Protein AF-Q5WF69-F1 (afdb_monomer_lite)

Sequence (218 aa):
MPFSLGAFILFSYAALCSQLAGSVAFFSYLPLAYATLVWAIGFYYDWRKSTDITRNVFVWNDPLILLGILAAMLFAWQMTSMASFWHWLIAIALLVMLPYTGQKMNKHPLFLWKASFCFLVVVFFVIETPQFADVLYVVTVFYIAFVMEGEREACFGTSGALLLGSMAAIWAISTHSLTLQFACLAVSIFLAYIPLTQLPSRIGVFRWMGELGINKHE

Foldseek 3Di:
DAEALVVLVLVLLLVQLVVCDPVFQLSHVLLSVLLVLLLVLQVVLQVVCVVPVPDPSDDCPDVSVVVNLVSQLVSLCVLAVVHDPLLSVLLSLQLNLLLLLLQVQLPDQCRSLLVLVVLVVVVCVQDDDDDPVVVVSVVVSSVVVQVCRQVPVYGHGSSNSSSSSNSSSSCCSRRDDPVVSVVSSVVSVVSNPPPVVDQLVPDPVSVVSNPPGDPPPD

Organism: Shouchella clausii (strain KSM-K16) (NCBI:txid66692)

Radius of gyration: 16.99 Å; chains: 1; bounding box: 52×41×42 Å

Structure (mmCIF, N/CA/C/O backbone):
data_AF-Q5WF69-F1
#
_entry.id   AF-Q5WF69-F1
#
loop_
_atom_site.group_PDB
_atom_site.id
_atom_site.type_symbol
_atom_site.label_atom_id
_atom_site.label_alt_id
_atom_site.label_comp_id
_atom_site.label_asym_id
_atom_site.label_entity_id
_atom_site.label_seq_id
_atom_site.pdbx_PDB_ins_code
_atom_site.Cartn_x
_atom_site.Cartn_y
_atom_site.Cartn_z
_atom_site.occupancy
_atom_site.B_iso_or_equiv
_atom_site.auth_seq_id
_atom_site.auth_comp_id
_atom_site.auth_asym_id
_atom_site.auth_atom_id
_atom_site.pdbx_PDB_model_num
ATOM 1 N N . MET A 1 1 ? -13.462 0.303 18.638 1.00 66.94 1 MET A N 1
ATOM 2 C CA . MET A 1 1 ? -13.116 -0.830 17.756 1.00 66.94 1 MET A CA 1
ATOM 3 C C . MET A 1 1 ? -11.609 -0.988 17.775 1.00 66.94 1 MET A C 1
ATOM 5 O O . MET A 1 1 ? -10.937 0.041 17.698 1.00 66.94 1 MET A O 1
ATOM 9 N N . PRO A 1 2 ? -11.082 -2.209 17.945 1.00 76.31 2 PRO A N 1
ATOM 10 C CA . PRO A 1 2 ? -9.652 -2.459 17.818 1.00 76.31 2 PRO A CA 1
ATOM 11 C C . PRO A 1 2 ? -9.178 -2.071 16.409 1.00 76.31 2 PRO A C 1
ATOM 13 O O . PRO A 1 2 ? -9.872 -2.284 15.412 1.00 76.31 2 PRO A O 1
ATOM 16 N N . PHE A 1 3 ? -8.012 -1.435 16.349 1.00 76.94 3 PHE A N 1
ATOM 17 C CA . PHE A 1 3 ? -7.398 -0.923 15.124 1.00 76.94 3 PHE A CA 1
ATOM 18 C C . PHE A 1 3 ? -6.180 -1.769 14.737 1.00 76.94 3 PHE A C 1
ATOM 20 O O . PHE A 1 3 ? -5.666 -2.528 15.555 1.00 76.94 3 PHE A O 1
ATOM 27 N N . SER A 1 4 ? -5.690 -1.592 13.506 1.00 82.31 4 SER A N 1
ATOM 28 C CA . SER A 1 4 ? -4.545 -2.313 12.926 1.00 82.31 4 SER A CA 1
ATOM 29 C C . SER A 1 4 ? -4.863 -3.699 12.362 1.00 82.31 4 SER A C 1
ATOM 31 O O . SER A 1 4 ? -4.095 -4.648 12.509 1.00 82.31 4 SER A O 1
ATOM 33 N N . LEU A 1 5 ? -5.935 -3.803 11.571 1.00 86.44 5 LEU A N 1
ATOM 34 C CA . LEU A 1 5 ? -6.093 -4.926 10.630 1.00 86.44 5 LEU A CA 1
ATOM 35 C C . LEU A 1 5 ? -4.874 -5.034 9.678 1.00 86.44 5 LEU A C 1
ATOM 37 O O . LEU A 1 5 ? -4.511 -6.114 9.218 1.00 86.44 5 LEU A O 1
ATOM 41 N N . GLY A 1 6 ? -4.148 -3.927 9.482 1.00 87.38 6 GLY A N 1
ATOM 42 C CA . GLY A 1 6 ? -2.842 -3.920 8.824 1.00 87.38 6 GLY A CA 1
ATOM 43 C C . GLY A 1 6 ? -1.814 -4.884 9.430 1.00 87.38 6 GLY A C 1
ATOM 44 O O . GLY A 1 6 ? -1.018 -5.430 8.679 1.00 87.38 6 GLY A O 1
ATOM 45 N N . ALA A 1 7 ? -1.840 -5.161 10.738 1.00 91.81 7 ALA A N 1
ATOM 46 C CA . ALA A 1 7 ? -0.920 -6.128 11.347 1.00 91.81 7 ALA A CA 1
ATOM 47 C C . ALA A 1 7 ? -1.143 -7.551 10.809 1.00 91.81 7 ALA A C 1
ATOM 49 O O . ALA A 1 7 ? -0.182 -8.260 10.516 1.00 91.81 7 ALA A O 1
ATOM 50 N N . PHE A 1 8 ? -2.409 -7.942 10.628 1.00 92.62 8 PHE A N 1
ATOM 51 C CA . PHE A 1 8 ? -2.770 -9.225 10.029 1.00 92.62 8 PHE A CA 1
ATOM 52 C C . PHE A 1 8 ? -2.289 -9.306 8.576 1.00 92.62 8 PHE A C 1
ATOM 54 O O . PHE A 1 8 ? -1.619 -10.268 8.214 1.00 92.62 8 PHE A O 1
ATOM 61 N N . ILE A 1 9 ? -2.525 -8.261 7.772 1.00 92.50 9 ILE A N 1
ATOM 62 C CA . ILE A 1 9 ? -2.027 -8.203 6.385 1.00 92.50 9 ILE A CA 1
ATOM 63 C C . ILE A 1 9 ? -0.500 -8.278 6.341 1.00 92.50 9 ILE A C 1
ATOM 65 O O . ILE A 1 9 ? 0.056 -9.009 5.525 1.00 92.50 9 ILE A O 1
ATOM 69 N N . LEU A 1 10 ? 0.185 -7.535 7.210 1.00 93.38 10 LEU A N 1
ATOM 70 C CA . LEU A 1 10 ? 1.642 -7.499 7.266 1.00 93.38 10 LEU A CA 1
ATOM 71 C C . LEU A 1 10 ? 2.219 -8.870 7.621 1.00 93.38 10 LEU A C 1
ATOM 73 O O . LEU A 1 10 ? 3.184 -9.306 6.999 1.00 93.38 10 LEU A O 1
ATOM 77 N N . PHE A 1 11 ? 1.606 -9.564 8.581 1.00 93.62 11 PHE A N 1
ATOM 78 C CA . PHE A 1 11 ? 1.969 -10.934 8.926 1.00 93.62 11 PHE A CA 1
ATOM 79 C C . PHE A 1 11 ? 1.749 -11.881 7.743 1.00 93.62 11 PHE A C 1
ATOM 81 O O . PHE A 1 11 ? 2.640 -12.653 7.390 1.00 93.62 11 PHE A O 1
ATOM 88 N N . SER A 1 12 ? 0.598 -11.778 7.077 1.00 91.69 12 SER A N 1
ATOM 89 C CA . SER A 1 12 ? 0.305 -12.592 5.902 1.00 91.69 12 SER A CA 1
ATOM 90 C C . SER A 1 12 ? 1.287 -12.347 4.759 1.00 91.69 12 SER A C 1
ATOM 92 O O . SER A 1 12 ? 1.691 -13.296 4.090 1.00 91.69 12 SER A O 1
ATOM 94 N N . TYR A 1 13 ? 1.700 -11.096 4.561 1.00 90.94 13 TYR A N 1
ATOM 95 C CA . TYR A 1 13 ? 2.711 -10.711 3.585 1.00 90.94 13 TYR A CA 1
ATOM 96 C C . TYR A 1 13 ? 4.103 -11.225 3.965 1.00 90.94 13 TYR A C 1
ATOM 98 O O . TYR A 1 13 ? 4.804 -11.747 3.105 1.00 90.94 13 TYR A O 1
ATOM 106 N N . ALA A 1 14 ? 4.483 -11.175 5.245 1.00 92.44 14 ALA A N 1
ATOM 107 C CA . ALA A 1 14 ? 5.738 -11.753 5.725 1.00 92.44 14 ALA A CA 1
ATOM 108 C C . ALA A 1 14 ? 5.820 -13.266 5.452 1.00 92.44 14 ALA A C 1
ATOM 110 O O . ALA A 1 14 ? 6.876 -13.759 5.054 1.00 92.44 14 ALA A O 1
ATOM 111 N N . ALA A 1 15 ? 4.707 -13.990 5.614 1.00 90.19 15 ALA A N 1
ATOM 112 C CA . ALA A 1 15 ? 4.623 -15.411 5.283 1.00 90.19 15 ALA A CA 1
ATOM 113 C C . ALA A 1 15 ? 4.774 -15.677 3.773 1.00 90.19 15 ALA A C 1
ATOM 115 O O . ALA A 1 15 ? 5.444 -16.629 3.387 1.00 90.19 15 ALA A O 1
ATOM 116 N N . LEU A 1 16 ? 4.221 -14.818 2.909 1.00 86.31 16 LEU A N 1
ATOM 117 C CA . LEU A 1 16 ? 4.451 -14.920 1.462 1.00 86.31 16 LEU A CA 1
ATOM 118 C C . LEU A 1 16 ? 5.901 -14.598 1.095 1.00 86.31 16 LEU A C 1
ATOM 120 O O . LEU A 1 16 ? 6.496 -15.296 0.278 1.00 86.31 16 LEU A O 1
ATOM 124 N N . CYS A 1 17 ? 6.504 -13.591 1.731 1.00 86.88 17 CYS A N 1
ATOM 125 C CA . CYS A 1 17 ? 7.912 -13.271 1.522 1.00 86.88 17 CYS A CA 1
ATOM 126 C C . CYS A 1 17 ? 8.830 -14.427 1.928 1.00 86.88 17 CYS A C 1
ATOM 128 O O . CYS A 1 17 ? 9.825 -14.646 1.254 1.00 86.88 17 CYS A O 1
ATOM 130 N N . SER A 1 18 ? 8.525 -15.193 2.982 1.00 85.06 18 SER A N 1
ATOM 131 C CA . SER A 1 18 ? 9.366 -16.338 3.363 1.00 85.06 18 SER A CA 1
ATOM 132 C C . 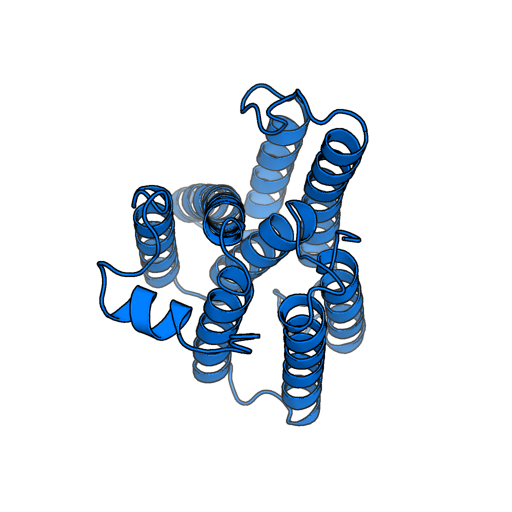SER A 1 18 ? 9.284 -17.501 2.369 1.00 85.06 18 SER A C 1
ATOM 134 O O . SER A 1 18 ? 10.276 -18.203 2.181 1.00 85.06 18 SER A O 1
ATOM 136 N N . GLN A 1 19 ? 8.140 -17.684 1.704 1.00 79.88 19 GLN A N 1
ATOM 137 C CA . GLN A 1 19 ? 7.932 -18.736 0.704 1.00 79.88 19 GLN A CA 1
ATOM 138 C C . GLN A 1 19 ? 8.468 -18.355 -0.682 1.00 79.88 19 GLN A C 1
ATOM 140 O O . GLN A 1 19 ? 9.039 -19.194 -1.375 1.00 79.88 19 GLN A O 1
ATOM 145 N N . LEU A 1 20 ? 8.307 -17.090 -1.081 1.00 74.56 20 LEU A N 1
ATOM 146 C CA . LEU A 1 20 ? 8.623 -16.588 -2.424 1.00 74.56 20 LEU A CA 1
ATOM 147 C C . LEU A 1 20 ? 9.919 -15.761 -2.475 1.00 74.56 20 LEU A C 1
ATOM 149 O O . LEU A 1 20 ? 10.235 -15.190 -3.528 1.00 74.56 20 LEU A O 1
ATOM 153 N N . ALA A 1 21 ? 10.678 -15.699 -1.372 1.00 68.31 21 ALA A N 1
ATOM 154 C CA . ALA A 1 21 ? 11.922 -14.938 -1.256 1.00 68.31 21 ALA A CA 1
ATOM 155 C C . ALA A 1 21 ? 12.866 -15.219 -2.436 1.00 68.31 21 ALA A C 1
ATOM 157 O O . ALA A 1 21 ? 13.409 -16.311 -2.577 1.00 68.31 21 ALA A O 1
ATOM 158 N N . GLY A 1 22 ? 13.091 -14.199 -3.268 1.00 63.59 22 GLY A N 1
ATOM 159 C CA . GLY A 1 22 ? 14.062 -14.238 -4.366 1.00 63.59 22 GLY A CA 1
ATOM 160 C C . GLY A 1 22 ? 13.491 -14.569 -5.747 1.00 63.59 22 GLY A C 1
ATOM 161 O O . GLY A 1 22 ? 14.209 -14.402 -6.727 1.00 63.59 22 GLY A O 1
ATOM 162 N N . SER A 1 23 ? 12.219 -14.966 -5.852 1.00 69.06 23 SER A N 1
ATOM 163 C CA . SER A 1 23 ? 11.562 -15.202 -7.152 1.00 69.06 23 SER A CA 1
ATOM 164 C C . SER A 1 23 ? 10.991 -13.920 -7.763 1.00 69.06 23 SER A C 1
ATOM 166 O O . SER A 1 23 ? 11.129 -13.672 -8.958 1.00 69.06 23 SER A O 1
ATOM 168 N N . VAL A 1 24 ? 10.394 -13.068 -6.927 1.00 75.56 24 VAL A N 1
ATOM 169 C CA . VAL A 1 24 ? 9.763 -11.810 -7.334 1.00 75.56 24 VAL A CA 1
ATOM 170 C C . VAL A 1 24 ? 10.298 -10.688 -6.454 1.00 75.56 24 VAL A C 1
ATOM 172 O O . VAL A 1 24 ? 10.297 -10.802 -5.227 1.00 75.56 24 VAL A O 1
ATOM 175 N N . ALA A 1 25 ? 10.712 -9.574 -7.064 1.00 80.88 25 ALA A N 1
ATOM 176 C CA . ALA A 1 25 ? 11.243 -8.416 -6.339 1.00 80.88 25 ALA A CA 1
ATOM 177 C C . ALA A 1 25 ? 10.266 -7.895 -5.265 1.00 80.88 25 ALA A C 1
ATOM 179 O O . ALA A 1 25 ? 10.705 -7.486 -4.190 1.00 80.88 25 ALA A O 1
ATOM 180 N N . PHE A 1 26 ? 8.955 -7.989 -5.522 1.00 84.06 26 PHE A N 1
ATOM 181 C CA . PHE A 1 26 ? 7.885 -7.652 -4.581 1.00 84.06 26 PHE A CA 1
ATOM 182 C C . PHE A 1 26 ? 7.892 -8.496 -3.297 1.00 84.06 26 PHE A C 1
ATOM 184 O O . PHE A 1 26 ? 7.592 -7.960 -2.239 1.00 84.06 26 PHE A O 1
ATOM 191 N N . PHE A 1 27 ? 8.256 -9.781 -3.344 1.00 83.50 27 PHE A N 1
ATOM 192 C CA . PHE A 1 27 ? 8.243 -10.687 -2.180 1.00 83.50 27 PHE A CA 1
ATOM 193 C C . PHE A 1 27 ? 9.613 -10.808 -1.495 1.00 83.50 27 PHE A C 1
ATOM 195 O O . PHE A 1 27 ? 9.929 -11.815 -0.866 1.00 83.50 27 PHE A O 1
ATOM 202 N N . SER A 1 28 ? 10.460 -9.786 -1.621 1.00 87.00 28 SER A N 1
ATOM 203 C CA . SER A 1 28 ? 11.772 -9.768 -0.973 1.00 87.00 28 SER A CA 1
ATOM 204 C C . SER A 1 28 ? 11.733 -9.128 0.423 1.00 87.00 28 SER A C 1
ATOM 206 O O . SER A 1 28 ? 10.786 -8.437 0.808 1.00 87.00 28 SER A O 1
ATOM 208 N N . TYR A 1 29 ? 12.793 -9.345 1.208 1.00 89.94 29 TYR A N 1
ATOM 209 C CA . TYR A 1 29 ? 12.898 -8.809 2.571 1.00 89.94 29 TYR A CA 1
ATOM 210 C C . TYR A 1 29 ? 12.990 -7.278 2.626 1.00 89.94 29 TYR A C 1
ATOM 212 O O . TYR A 1 29 ? 12.634 -6.681 3.639 1.00 89.94 29 TYR A O 1
ATOM 220 N N . LEU A 1 30 ? 13.442 -6.631 1.548 1.00 90.69 30 LEU A N 1
ATOM 221 C CA . LEU A 1 30 ? 13.571 -5.175 1.488 1.00 90.69 30 LEU A CA 1
ATOM 222 C C . LEU A 1 30 ? 12.191 -4.470 1.444 1.00 90.69 30 LEU A C 1
ATOM 224 O O . LEU A 1 30 ? 11.939 -3.638 2.316 1.00 90.69 30 LEU A O 1
ATOM 228 N N . PRO A 1 31 ? 11.266 -4.809 0.519 1.00 91.81 31 PRO A N 1
ATOM 229 C CA . PRO A 1 31 ? 9.859 -4.418 0.586 1.00 91.81 31 PRO A CA 1
ATOM 230 C C . PRO A 1 31 ? 9.194 -4.716 1.921 1.00 91.81 31 PRO A C 1
ATOM 232 O O . PRO A 1 31 ? 8.476 -3.863 2.436 1.00 91.81 31 PRO A O 1
ATOM 235 N N . LEU A 1 32 ? 9.461 -5.888 2.508 1.00 93.44 32 LEU A N 1
ATOM 236 C CA . LEU A 1 32 ? 8.920 -6.246 3.815 1.00 93.44 32 LEU A CA 1
ATOM 237 C C . LEU A 1 32 ? 9.395 -5.271 4.897 1.00 93.44 32 LEU A C 1
ATOM 239 O O . LEU A 1 32 ? 8.569 -4.755 5.641 1.00 93.44 32 LEU A O 1
ATOM 243 N N . ALA A 1 33 ? 10.692 -4.965 4.954 1.00 93.38 33 ALA A N 1
ATOM 244 C CA . ALA A 1 33 ? 11.251 -4.011 5.912 1.00 93.38 33 ALA A CA 1
ATOM 245 C C . ALA A 1 33 ? 10.705 -2.584 5.723 1.00 93.38 33 ALA A C 1
ATOM 247 O O . ALA A 1 33 ? 10.466 -1.866 6.693 1.00 93.38 33 ALA A O 1
ATOM 248 N N . TYR A 1 34 ? 10.477 -2.160 4.480 1.00 94.31 34 TYR A N 1
ATOM 249 C CA . TYR A 1 34 ? 9.847 -0.869 4.209 1.00 94.31 34 TYR A CA 1
ATOM 250 C C . TYR A 1 34 ? 8.363 -0.863 4.620 1.00 94.31 34 TYR A C 1
ATOM 252 O O . TYR A 1 34 ? 7.907 0.061 5.297 1.00 94.31 34 TYR A O 1
ATOM 260 N N . ALA A 1 35 ? 7.614 -1.913 4.280 1.00 94.56 35 ALA A N 1
ATOM 261 C CA . ALA A 1 35 ? 6.205 -2.059 4.632 1.00 94.56 35 ALA A CA 1
ATOM 262 C C . ALA A 1 35 ? 5.989 -2.116 6.154 1.00 94.56 35 ALA A C 1
ATOM 264 O O . ALA A 1 35 ? 5.069 -1.471 6.661 1.00 94.56 35 ALA A O 1
ATOM 265 N N . THR A 1 36 ? 6.854 -2.818 6.897 1.00 95.06 36 THR A N 1
ATOM 266 C CA . THR A 1 36 ? 6.809 -2.863 8.368 1.00 95.06 36 THR A CA 1
ATOM 267 C C . THR A 1 36 ? 7.070 -1.487 8.980 1.00 95.06 36 THR A C 1
ATOM 269 O O . THR A 1 36 ? 6.363 -1.098 9.908 1.00 95.06 36 THR A O 1
ATOM 272 N N . LEU A 1 37 ? 8.023 -0.715 8.445 1.00 94.62 37 LEU A N 1
ATOM 273 C CA . LEU A 1 37 ? 8.314 0.647 8.901 1.00 94.62 37 LEU A CA 1
ATOM 274 C C . LEU A 1 37 ? 7.117 1.579 8.675 1.00 94.62 37 LEU A C 1
ATOM 276 O O . LEU A 1 37 ? 6.703 2.287 9.594 1.00 94.62 37 LEU A O 1
ATOM 280 N N . VAL A 1 38 ? 6.523 1.556 7.480 1.00 93.56 38 VAL A N 1
ATOM 281 C CA . VAL A 1 38 ? 5.338 2.370 7.155 1.00 93.56 38 VAL A CA 1
ATOM 282 C C . VAL A 1 38 ? 4.143 1.979 8.028 1.00 93.56 38 VAL A C 1
ATOM 284 O O . VAL A 1 38 ? 3.448 2.854 8.553 1.00 93.56 38 VAL A O 1
ATOM 287 N N . TRP A 1 39 ? 3.929 0.679 8.242 1.00 94.88 39 TRP A N 1
ATOM 288 C CA . TRP A 1 39 ? 2.913 0.187 9.169 1.00 94.88 39 TRP A CA 1
ATOM 289 C C . TRP A 1 39 ? 3.165 0.680 10.598 1.00 94.88 39 TRP A C 1
ATOM 291 O O . TRP A 1 39 ? 2.230 1.162 11.233 1.00 94.88 39 TRP A O 1
ATOM 301 N N . ALA A 1 40 ? 4.408 0.637 11.088 1.00 93.12 40 ALA A N 1
ATOM 302 C CA . ALA A 1 40 ? 4.763 1.089 12.433 1.00 93.12 40 ALA A CA 1
ATOM 303 C C . ALA A 1 40 ? 4.496 2.591 12.629 1.00 93.12 40 ALA A C 1
ATOM 305 O O . ALA A 1 40 ? 3.959 2.989 13.664 1.00 93.12 40 ALA A O 1
ATOM 306 N N . ILE A 1 41 ? 4.789 3.421 11.618 1.00 91.44 41 ILE A N 1
ATOM 307 C CA . ILE A 1 41 ? 4.430 4.849 11.617 1.00 91.44 41 ILE A CA 1
ATOM 308 C C . ILE A 1 41 ? 2.909 5.014 11.737 1.00 91.44 41 ILE A C 1
ATOM 310 O O . ILE A 1 41 ? 2.427 5.768 12.584 1.00 91.44 41 ILE A O 1
ATOM 314 N N . GLY A 1 42 ? 2.136 4.296 10.919 1.00 89.75 42 GLY A N 1
ATOM 315 C CA . GLY A 1 42 ? 0.676 4.358 10.975 1.00 89.75 42 GLY A CA 1
ATOM 316 C C . GLY A 1 42 ? 0.099 3.836 12.293 1.00 89.75 42 GLY A C 1
ATOM 317 O O . GLY A 1 42 ? -0.851 4.416 12.815 1.00 89.75 42 GLY A O 1
ATOM 318 N N . PHE A 1 43 ? 0.699 2.793 12.867 1.00 91.00 43 PHE A N 1
ATOM 319 C CA . PHE A 1 43 ? 0.296 2.221 14.150 1.00 91.00 43 PHE A CA 1
ATOM 320 C C . PHE A 1 43 ? 0.545 3.197 15.295 1.00 91.00 43 PHE A C 1
ATOM 322 O O . PHE A 1 43 ? -0.327 3.382 16.139 1.00 91.00 43 PHE A O 1
ATOM 329 N N . TYR A 1 44 ? 1.690 3.883 15.293 1.00 89.38 44 TYR A N 1
ATOM 330 C CA . TYR A 1 44 ? 1.975 4.940 16.259 1.00 89.38 44 TYR A CA 1
ATOM 331 C C . TYR A 1 44 ? 0.919 6.052 16.209 1.00 89.38 44 TYR A C 1
ATOM 333 O O . TYR A 1 44 ? 0.457 6.524 17.249 1.00 89.38 44 TYR A O 1
ATOM 341 N N . TYR A 1 45 ? 0.494 6.450 15.008 1.00 86.44 45 TYR A N 1
ATOM 342 C CA . TYR A 1 45 ? -0.558 7.448 14.851 1.00 86.44 45 TYR A CA 1
ATOM 343 C C . TYR A 1 45 ? -1.924 6.959 15.340 1.00 86.44 45 TYR A C 1
ATOM 345 O O . TYR A 1 45 ? -2.617 7.702 16.038 1.00 86.44 45 TYR A O 1
ATOM 353 N N . ASP A 1 46 ? -2.298 5.715 15.045 1.00 86.94 46 ASP A N 1
ATOM 354 C CA . ASP A 1 46 ? -3.538 5.132 15.563 1.00 86.94 46 ASP A CA 1
ATOM 355 C C . ASP A 1 46 ? -3.514 5.007 17.096 1.00 86.94 46 ASP A C 1
ATOM 357 O O . ASP A 1 46 ? -4.481 5.383 17.760 1.00 86.94 46 ASP A O 1
ATOM 361 N N . TRP A 1 47 ? -2.386 4.578 17.668 1.00 86.44 47 TRP A N 1
ATOM 362 C CA . TRP A 1 47 ? -2.172 4.506 19.113 1.00 86.44 47 TRP A CA 1
ATOM 363 C C . TRP A 1 47 ? -2.318 5.879 19.772 1.00 86.44 47 TRP A C 1
ATOM 365 O O . TRP A 1 47 ? -3.095 6.047 20.712 1.00 86.44 47 TRP A O 1
ATOM 375 N N . ARG A 1 48 ? -1.635 6.895 19.232 1.00 82.50 48 ARG A N 1
ATOM 376 C CA . ARG A 1 48 ? -1.687 8.268 19.746 1.00 82.50 48 ARG A CA 1
ATOM 377 C C . ARG A 1 48 ? -3.099 8.849 19.679 1.00 82.50 48 ARG A C 1
ATOM 379 O O . ARG A 1 48 ? -3.536 9.502 20.625 1.00 82.50 48 ARG A O 1
ATOM 386 N N . LYS A 1 49 ? -3.826 8.585 18.591 1.00 79.88 49 LYS A N 1
ATOM 387 C CA . LYS A 1 49 ? -5.232 8.983 18.434 1.00 79.88 49 LYS A CA 1
ATOM 388 C C . LYS A 1 49 ? -6.140 8.289 19.450 1.00 79.88 49 LYS A C 1
ATOM 390 O O . LYS A 1 49 ? -7.070 8.910 19.951 1.00 79.88 49 LYS A O 1
ATOM 395 N N . SER A 1 50 ? -5.871 7.023 19.767 1.00 77.44 50 SER A N 1
ATOM 396 C CA . SER A 1 50 ? -6.614 6.288 20.795 1.00 77.44 50 SER A CA 1
ATOM 397 C C . SER A 1 50 ? -6.404 6.865 22.196 1.00 77.44 50 SER A C 1
ATOM 399 O O . SER A 1 50 ? -7.296 6.747 23.031 1.00 77.44 50 SER A O 1
ATOM 401 N N . THR A 1 51 ? -5.244 7.473 22.463 1.00 74.06 51 THR A N 1
ATOM 402 C CA . THR A 1 51 ? -4.933 8.088 23.763 1.00 74.06 51 THR A CA 1
ATOM 403 C C . THR A 1 51 ? -5.380 9.548 23.886 1.00 74.06 51 THR A C 1
ATOM 405 O O . THR A 1 51 ? -5.624 10.001 24.999 1.00 74.06 51 THR A O 1
ATOM 408 N N . ASP A 1 52 ? -5.500 10.287 22.777 1.00 64.94 52 ASP A N 1
ATOM 409 C CA . ASP A 1 52 ? -5.847 11.715 22.780 1.00 64.94 52 ASP A CA 1
ATOM 410 C C . ASP A 1 52 ? -6.765 12.071 21.592 1.00 64.94 52 ASP A C 1
ATOM 412 O O . ASP A 1 52 ? -6.321 12.291 20.462 1.00 64.94 52 ASP A O 1
ATOM 416 N N . ILE A 1 53 ? -8.075 12.109 21.862 1.00 59.09 53 ILE A N 1
ATOM 417 C CA . ILE A 1 53 ? -9.153 12.260 20.865 1.00 59.09 53 ILE A CA 1
ATOM 418 C C . ILE A 1 53 ? -9.182 13.671 20.245 1.00 59.09 53 ILE A C 1
ATOM 420 O O . ILE A 1 53 ? -9.708 13.860 19.148 1.00 59.09 53 ILE A O 1
ATOM 424 N N . THR A 1 54 ? -8.606 14.671 20.919 1.00 50.91 54 THR A N 1
ATOM 425 C CA . THR A 1 54 ? -8.706 16.087 20.519 1.00 50.91 54 THR A CA 1
ATOM 426 C C . THR A 1 54 ? -7.686 16.512 19.465 1.00 50.91 54 THR A C 1
ATOM 428 O O . THR A 1 54 ? -7.834 17.558 18.829 1.00 50.91 54 THR A O 1
ATOM 431 N N . ARG A 1 55 ? -6.646 15.706 19.245 1.00 50.03 55 ARG A N 1
ATOM 432 C CA . ARG A 1 55 ? -5.529 16.067 18.377 1.00 50.03 55 ARG A CA 1
ATOM 433 C C . ARG A 1 55 ? -5.772 15.520 16.972 1.00 50.03 55 ARG A C 1
ATOM 435 O O . ARG A 1 55 ? -5.874 14.316 16.777 1.00 50.03 55 ARG A O 1
ATOM 442 N N . ASN A 1 56 ? -5.833 16.386 15.960 1.00 52.75 56 ASN A N 1
ATOM 443 C CA . ASN A 1 56 ? -5.763 15.944 14.563 1.00 52.75 56 ASN A CA 1
ATOM 444 C C . ASN A 1 56 ? -4.352 15.395 14.305 1.00 52.75 56 ASN A C 1
ATOM 446 O O . ASN A 1 56 ? -3.393 16.148 14.170 1.00 52.75 56 ASN A O 1
ATOM 450 N N . VAL A 1 57 ? -4.230 14.068 14.318 1.00 55.00 57 VAL A N 1
ATOM 451 C CA . VAL A 1 57 ? -2.961 13.350 14.509 1.00 55.00 57 VAL A CA 1
ATOM 452 C C . VAL A 1 57 ? -2.048 13.321 13.269 1.00 55.00 57 VAL A C 1
ATOM 454 O O . VAL A 1 57 ? -0.881 12.979 13.395 1.00 55.00 57 VAL A O 1
ATOM 457 N N . PHE A 1 58 ? -2.523 13.718 12.086 1.00 58.09 58 PHE A N 1
ATOM 458 C CA . PHE A 1 58 ? -1.714 13.684 10.862 1.00 58.09 58 PHE A CA 1
ATOM 459 C C . PHE A 1 58 ? -1.309 15.096 10.427 1.00 58.09 58 PHE A C 1
ATOM 461 O O . PHE A 1 58 ? -1.980 15.731 9.611 1.00 58.09 58 PHE A O 1
ATOM 468 N N . VAL A 1 59 ? -0.225 15.607 11.010 1.00 63.16 59 VAL A N 1
ATOM 469 C CA . VAL A 1 59 ? 0.343 16.915 10.665 1.00 63.16 59 VAL A CA 1
ATOM 470 C C . VAL A 1 59 ? 1.586 16.678 9.819 1.00 63.16 59 VAL A C 1
ATOM 472 O O . VAL A 1 59 ? 2.526 16.056 10.292 1.00 63.16 59 VAL A O 1
ATOM 475 N N . TRP A 1 60 ? 1.623 17.207 8.590 1.00 58.94 60 TRP A N 1
ATOM 476 C CA . TRP A 1 60 ? 2.754 17.065 7.650 1.00 58.94 60 TRP A CA 1
ATOM 477 C C . TRP A 1 60 ? 4.125 17.471 8.223 1.00 58.94 60 TRP A C 1
ATOM 479 O O . TRP A 1 60 ? 5.151 17.040 7.708 1.00 58.94 60 TRP A O 1
ATOM 489 N N . ASN A 1 61 ? 4.138 18.253 9.304 1.00 61.00 61 ASN A N 1
ATOM 490 C CA . ASN A 1 61 ? 5.345 18.696 10.002 1.00 61.00 61 ASN A CA 1
ATOM 491 C C . ASN A 1 61 ? 5.821 17.732 11.105 1.00 61.00 61 ASN A C 1
ATOM 493 O O . ASN A 1 61 ? 6.769 18.055 11.819 1.00 61.00 61 ASN A O 1
ATOM 497 N N . ASP A 1 62 ? 5.180 16.577 11.290 1.00 75.81 62 ASP A N 1
ATOM 498 C CA . ASP A 1 62 ? 5.649 15.590 12.256 1.00 75.81 62 ASP A CA 1
ATOM 499 C C . ASP A 1 62 ? 6.942 14.909 11.761 1.00 75.81 62 ASP A C 1
ATOM 501 O O . ASP A 1 62 ? 7.012 14.456 10.612 1.00 75.81 62 ASP A O 1
ATOM 505 N N . PRO A 1 63 ? 7.951 14.731 12.635 1.00 78.62 63 PRO A N 1
ATOM 506 C CA . PRO A 1 63 ? 9.235 14.128 12.267 1.00 78.62 63 PRO A CA 1
ATOM 507 C C . PRO A 1 63 ? 9.100 12.686 11.749 1.00 78.62 63 PRO A C 1
ATOM 509 O O . PRO A 1 63 ? 9.950 12.212 11.002 1.00 78.62 63 PRO A O 1
ATOM 512 N N . LEU A 1 64 ? 8.011 11.995 12.099 1.00 81.44 64 LEU A N 1
ATOM 513 C CA . LEU A 1 64 ? 7.711 10.643 11.624 1.00 81.44 64 LEU A CA 1
ATOM 514 C C . LEU A 1 64 ? 7.327 10.598 10.141 1.00 81.44 64 LEU A C 1
ATOM 516 O O . LEU A 1 64 ? 7.671 9.636 9.459 1.00 81.44 64 LEU A O 1
ATOM 520 N N . ILE A 1 65 ? 6.664 11.633 9.616 1.00 82.25 65 ILE A N 1
ATOM 521 C CA . ILE A 1 65 ? 6.376 11.722 8.176 1.00 82.25 65 ILE A CA 1
ATOM 522 C C . ILE A 1 65 ? 7.675 11.969 7.416 1.00 82.25 65 ILE A C 1
ATOM 524 O O . ILE A 1 65 ? 7.908 11.342 6.386 1.00 82.25 65 ILE A O 1
ATOM 528 N N . LEU A 1 66 ? 8.556 12.813 7.958 1.00 85.19 66 LEU A N 1
ATOM 529 C CA . LEU A 1 66 ? 9.876 13.051 7.381 1.00 85.19 66 LEU A CA 1
ATOM 530 C C . LEU A 1 66 ? 10.719 11.765 7.372 1.00 85.19 66 LEU A C 1
ATOM 532 O O . LEU A 1 66 ? 11.327 11.450 6.352 1.00 85.19 66 LEU A O 1
ATOM 536 N N . LEU A 1 67 ? 10.674 10.969 8.447 1.00 88.00 67 LEU A N 1
ATOM 537 C CA . LEU A 1 67 ? 11.273 9.630 8.485 1.00 88.00 67 LEU A CA 1
ATOM 538 C C . LEU A 1 67 ? 10.680 8.705 7.409 1.00 88.00 67 LEU A C 1
ATOM 540 O O . LEU A 1 67 ? 11.430 8.016 6.723 1.00 88.00 67 LEU A O 1
ATOM 544 N N . GLY A 1 68 ? 9.357 8.712 7.225 1.00 87.50 68 GLY A N 1
ATOM 545 C CA . GLY A 1 68 ? 8.685 7.943 6.174 1.00 87.50 68 GLY A CA 1
ATOM 546 C C . GLY A 1 68 ? 9.106 8.360 4.760 1.00 87.50 68 GLY A C 1
ATOM 547 O O . GLY A 1 68 ? 9.348 7.500 3.913 1.00 87.50 68 GLY A O 1
ATOM 548 N N . ILE A 1 69 ? 9.262 9.664 4.511 1.00 89.31 69 ILE A N 1
ATOM 549 C CA . ILE A 1 69 ? 9.748 10.206 3.233 1.00 89.31 69 ILE A CA 1
ATOM 550 C C . ILE A 1 69 ? 11.212 9.815 3.005 1.00 89.31 69 ILE A C 1
ATOM 552 O O . ILE A 1 69 ? 11.552 9.357 1.917 1.00 89.31 69 ILE A O 1
ATOM 556 N N . LEU A 1 70 ? 12.074 9.933 4.019 1.00 91.75 70 LEU A N 1
ATOM 557 C CA . LEU A 1 70 ? 13.470 9.491 3.931 1.00 91.75 70 LEU A CA 1
ATOM 558 C C . LEU A 1 70 ? 13.568 7.987 3.654 1.00 91.75 70 LEU A C 1
ATOM 560 O O . LEU A 1 70 ? 14.329 7.573 2.782 1.00 91.75 70 LEU A O 1
ATOM 564 N N . ALA A 1 71 ? 12.762 7.170 4.337 1.00 91.38 71 ALA A N 1
ATOM 565 C CA . ALA A 1 71 ? 12.684 5.736 4.082 1.00 91.38 71 ALA A CA 1
ATOM 566 C C . ALA A 1 71 ? 12.219 5.442 2.646 1.00 91.38 71 ALA A C 1
ATOM 568 O O . ALA A 1 71 ? 12.787 4.570 1.992 1.00 91.38 71 ALA A O 1
ATOM 569 N N . ALA A 1 72 ? 11.244 6.196 2.125 1.00 92.06 72 ALA A N 1
ATOM 570 C CA . ALA A 1 72 ? 10.791 6.078 0.739 1.00 92.06 72 ALA A CA 1
ATOM 571 C C . ALA A 1 72 ? 11.893 6.454 -0.264 1.00 92.06 72 ALA A C 1
ATOM 573 O O . ALA A 1 72 ? 12.082 5.746 -1.249 1.00 92.06 72 ALA A O 1
ATOM 574 N N . MET A 1 73 ? 12.656 7.520 -0.004 1.00 92.12 73 MET A N 1
ATOM 575 C CA . MET A 1 73 ? 13.790 7.930 -0.842 1.00 92.12 73 MET A CA 1
ATOM 576 C C . MET A 1 73 ? 14.893 6.872 -0.877 1.00 92.12 73 MET A C 1
ATOM 578 O O . MET A 1 73 ? 15.392 6.551 -1.956 1.00 92.12 73 MET A O 1
ATOM 582 N N . LEU A 1 74 ? 15.250 6.313 0.284 1.00 92.25 74 LEU A N 1
ATOM 583 C CA . LEU A 1 74 ? 16.245 5.243 0.394 1.00 92.25 74 LEU A CA 1
ATOM 584 C C . LEU A 1 74 ? 15.776 3.961 -0.300 1.00 92.25 74 LEU A C 1
ATOM 586 O O . LEU A 1 74 ? 16.540 3.348 -1.042 1.00 92.25 74 LEU A O 1
ATOM 590 N N . PHE A 1 75 ? 14.514 3.576 -0.107 1.00 92.19 75 PHE A N 1
ATOM 591 C CA . PHE A 1 75 ? 13.933 2.410 -0.767 1.00 92.19 75 PHE A CA 1
ATOM 592 C C . PHE A 1 75 ? 13.881 2.588 -2.291 1.00 92.19 75 PHE A C 1
ATOM 594 O O . PHE A 1 75 ? 14.314 1.702 -3.029 1.00 92.19 75 PHE A O 1
ATOM 601 N N . ALA A 1 76 ? 13.418 3.749 -2.768 1.00 90.81 76 ALA A N 1
ATOM 602 C CA . ALA A 1 76 ? 13.408 4.087 -4.188 1.00 90.81 76 ALA A CA 1
ATOM 603 C C . ALA A 1 76 ? 14.823 4.057 -4.770 1.00 90.81 76 ALA A C 1
ATOM 605 O O . ALA A 1 76 ? 15.034 3.448 -5.812 1.00 90.81 76 ALA A O 1
ATOM 606 N N . TRP A 1 77 ? 15.804 4.645 -4.077 1.00 90.44 77 TRP A N 1
ATOM 607 C CA . TRP A 1 77 ? 17.205 4.603 -4.495 1.00 90.44 77 TRP A CA 1
ATOM 608 C C . TRP A 1 77 ? 17.699 3.166 -4.659 1.00 90.44 77 TRP A C 1
ATOM 610 O O . TRP A 1 77 ? 18.266 2.829 -5.693 1.00 90.44 77 TRP A O 1
ATOM 620 N N . GLN A 1 78 ? 17.433 2.298 -3.682 1.00 89.69 78 GLN A N 1
ATOM 621 C CA . GLN A 1 78 ? 17.867 0.906 -3.746 1.00 89.69 78 GLN A CA 1
ATOM 622 C C . GLN A 1 78 ? 17.246 0.160 -4.938 1.00 89.69 78 GLN A C 1
ATOM 624 O O . GLN A 1 78 ? 17.946 -0.591 -5.614 1.00 89.69 78 GLN A O 1
ATOM 629 N N . MET A 1 79 ? 15.962 0.397 -5.224 1.00 85.19 79 MET A N 1
ATOM 630 C CA . MET A 1 79 ? 15.238 -0.263 -6.317 1.00 85.19 79 MET A CA 1
ATOM 631 C C . MET A 1 79 ? 15.562 0.302 -7.706 1.00 85.19 79 MET A C 1
ATOM 633 O O . MET A 1 79 ? 15.531 -0.437 -8.686 1.00 85.19 79 MET A O 1
ATOM 637 N N . THR A 1 80 ? 15.870 1.597 -7.817 1.00 85.06 80 THR A N 1
ATOM 638 C CA . THR A 1 80 ? 16.031 2.290 -9.108 1.00 85.06 80 THR A CA 1
ATOM 639 C C . THR A 1 80 ? 17.436 2.852 -9.332 1.00 85.06 80 THR A C 1
ATOM 641 O O . THR A 1 80 ? 17.612 3.679 -10.221 1.00 85.06 80 THR A O 1
ATOM 644 N N . SER A 1 81 ? 18.438 2.443 -8.549 1.00 78.56 81 SER A N 1
ATOM 645 C CA . SER A 1 81 ? 19.818 2.967 -8.620 1.00 78.56 81 SER A CA 1
ATOM 646 C C . SER A 1 81 ? 20.463 2.832 -10.003 1.00 78.56 81 SER A C 1
ATOM 648 O O . SER A 1 81 ? 21.235 3.695 -10.408 1.00 78.56 81 SER A O 1
ATOM 650 N N . MET A 1 82 ? 20.119 1.776 -10.743 1.00 80.50 82 MET A N 1
ATOM 651 C CA . MET A 1 82 ? 20.601 1.532 -12.110 1.00 80.50 82 MET A CA 1
ATOM 652 C C . MET A 1 82 ? 19.701 2.155 -13.193 1.00 80.50 82 MET A C 1
ATOM 654 O O . MET A 1 82 ? 19.994 2.045 -14.382 1.00 80.50 82 MET A O 1
ATOM 658 N N . ALA A 1 83 ? 18.585 2.775 -12.802 1.00 83.00 83 ALA A N 1
ATOM 659 C CA . ALA A 1 83 ? 17.614 3.376 -13.709 1.00 83.00 83 ALA A CA 1
ATOM 660 C C . ALA A 1 83 ? 17.839 4.891 -13.862 1.00 83.00 83 ALA A C 1
ATOM 662 O O . ALA A 1 83 ? 18.724 5.490 -13.253 1.00 83.00 83 ALA A O 1
ATOM 663 N N . SER A 1 84 ? 17.024 5.537 -14.701 1.00 85.25 84 SER A N 1
ATOM 664 C CA . SER A 1 84 ? 17.121 6.986 -14.893 1.00 85.25 84 SER A CA 1
ATOM 665 C C . SER A 1 84 ? 16.616 7.765 -13.675 1.00 85.25 84 SER A C 1
ATOM 667 O O . SER A 1 84 ? 15.721 7.319 -12.957 1.00 85.25 84 SER A O 1
ATOM 669 N N . PHE A 1 85 ? 17.128 8.986 -13.494 1.00 87.06 85 PHE A N 1
ATOM 670 C CA . PHE A 1 85 ? 16.686 9.919 -12.448 1.00 87.06 85 PHE A CA 1
ATOM 671 C C . PHE A 1 85 ? 15.155 10.085 -12.386 1.00 87.06 85 PHE A C 1
ATOM 673 O O . PHE A 1 85 ? 14.575 10.176 -11.306 1.00 87.06 85 PHE A O 1
ATOM 680 N N . TRP A 1 86 ? 14.483 10.059 -13.542 1.00 85.75 86 TRP A N 1
ATOM 681 C CA . TRP A 1 86 ? 13.025 10.132 -13.618 1.00 85.75 86 TRP A CA 1
ATOM 682 C C . TRP A 1 86 ? 12.325 8.939 -12.958 1.00 85.75 86 TRP A C 1
ATOM 684 O O . TRP A 1 86 ? 11.329 9.145 -12.271 1.00 85.75 86 TRP A O 1
ATOM 694 N N . HIS A 1 87 ? 12.856 7.717 -13.098 1.00 86.44 87 HIS A N 1
ATOM 695 C CA . HIS A 1 87 ? 12.300 6.534 -12.427 1.00 86.44 87 HIS A CA 1
ATOM 696 C C . HIS A 1 87 ? 12.393 6.671 -10.909 1.00 86.44 87 HIS A C 1
ATOM 698 O O . HIS A 1 87 ? 11.427 6.391 -10.206 1.00 86.44 87 HIS A O 1
ATOM 704 N N . TRP A 1 88 ? 13.528 7.161 -10.410 1.00 89.50 88 TRP A N 1
ATOM 705 C CA . TRP A 1 88 ? 13.721 7.403 -8.983 1.00 89.50 88 TRP A CA 1
ATOM 706 C C . TRP A 1 88 ? 12.717 8.424 -8.431 1.00 89.50 88 TRP A C 1
ATOM 708 O O . TRP A 1 88 ? 12.065 8.177 -7.415 1.00 89.50 88 TRP A O 1
ATOM 718 N N . LEU A 1 89 ? 12.525 9.544 -9.135 1.00 90.94 89 LEU A N 1
ATOM 719 C CA . LEU A 1 89 ? 11.593 10.596 -8.722 1.00 90.94 89 LEU A CA 1
ATOM 720 C C . LEU A 1 89 ? 10.135 10.105 -8.706 1.00 90.94 89 LEU A C 1
ATOM 722 O O . LEU A 1 89 ? 9.393 10.395 -7.767 1.00 90.94 89 LEU A O 1
ATOM 726 N N . ILE A 1 90 ? 9.729 9.326 -9.711 1.00 91.12 90 ILE A N 1
ATOM 727 C CA . ILE A 1 90 ? 8.378 8.748 -9.792 1.00 91.12 90 ILE A CA 1
ATOM 728 C C . ILE A 1 90 ? 8.168 7.686 -8.716 1.00 91.12 90 ILE A C 1
ATOM 730 O O . ILE A 1 90 ? 7.106 7.662 -8.096 1.00 91.12 90 ILE A O 1
ATOM 734 N N . ALA A 1 91 ? 9.172 6.849 -8.447 1.00 91.25 91 ALA A N 1
ATOM 735 C CA . ALA A 1 91 ? 9.114 5.864 -7.375 1.00 91.25 91 ALA A CA 1
ATOM 736 C C . ALA A 1 91 ? 8.878 6.542 -6.017 1.00 91.25 91 ALA A C 1
ATOM 738 O O . ALA A 1 91 ? 7.981 6.138 -5.280 1.00 91.25 91 ALA A O 1
ATOM 739 N N . ILE A 1 92 ? 9.593 7.632 -5.718 1.00 93.06 92 ILE A N 1
ATOM 740 C CA . ILE A 1 92 ? 9.351 8.432 -4.506 1.00 93.06 92 ILE A CA 1
ATOM 741 C C . ILE A 1 92 ? 7.927 8.987 -4.496 1.00 93.06 92 ILE A C 1
ATOM 743 O O . ILE A 1 92 ? 7.226 8.873 -3.489 1.00 93.06 92 ILE A O 1
ATOM 747 N N . ALA A 1 93 ? 7.483 9.571 -5.611 1.00 92.81 93 ALA A N 1
ATOM 748 C CA . ALA A 1 93 ? 6.145 10.138 -5.713 1.00 92.81 93 ALA A CA 1
ATOM 749 C C . ALA A 1 93 ? 5.059 9.082 -5.449 1.00 92.81 93 ALA A C 1
ATOM 751 O O . ALA A 1 93 ? 4.126 9.353 -4.696 1.00 92.81 93 ALA A O 1
ATOM 752 N N . LEU A 1 94 ? 5.201 7.867 -5.988 1.00 93.06 94 LEU A N 1
ATOM 753 C CA . LEU A 1 94 ? 4.286 6.748 -5.746 1.00 93.06 94 LEU A CA 1
ATOM 754 C C . LEU A 1 94 ? 4.312 6.279 -4.288 1.00 93.06 94 LEU A C 1
ATOM 756 O O . LEU A 1 94 ? 3.249 6.110 -3.690 1.00 93.06 94 LEU A O 1
ATOM 760 N N . LEU A 1 95 ? 5.502 6.115 -3.704 1.00 93.12 95 LEU A N 1
ATOM 761 C CA . LEU A 1 95 ? 5.687 5.679 -2.313 1.00 93.12 95 LEU A CA 1
ATOM 762 C C . LEU A 1 95 ? 5.127 6.674 -1.293 1.00 93.12 95 LEU A C 1
ATOM 764 O O . LEU A 1 95 ? 4.845 6.286 -0.167 1.00 93.12 95 LEU A O 1
ATOM 768 N N . VAL A 1 96 ? 4.941 7.942 -1.665 1.00 91.88 96 VAL A N 1
ATOM 769 C CA . VAL A 1 96 ? 4.289 8.946 -0.811 1.00 91.88 96 VAL A CA 1
ATOM 770 C C . VAL A 1 96 ? 2.797 9.060 -1.130 1.00 91.88 96 VAL A C 1
ATOM 772 O O . VAL A 1 96 ? 1.962 9.042 -0.222 1.00 91.88 96 VAL A O 1
ATOM 775 N N . MET A 1 97 ? 2.439 9.158 -2.412 1.00 90.25 97 MET A N 1
ATOM 776 C CA . MET A 1 97 ? 1.063 9.432 -2.830 1.00 90.25 97 MET A CA 1
ATOM 777 C C . MET A 1 97 ? 0.128 8.251 -2.597 1.00 90.25 97 MET A C 1
ATOM 779 O O . MET A 1 97 ? -0.985 8.466 -2.123 1.00 90.25 97 MET A O 1
ATOM 783 N N . LEU A 1 98 ? 0.544 7.012 -2.869 1.00 91.25 98 LEU A N 1
ATOM 784 C CA . LEU A 1 98 ? -0.345 5.861 -2.698 1.00 91.25 98 LEU A CA 1
ATOM 785 C C . LEU A 1 98 ? -0.702 5.600 -1.225 1.00 91.25 98 LEU A C 1
ATOM 787 O O . LEU A 1 98 ? -1.898 5.505 -0.934 1.00 91.25 98 LEU A O 1
ATOM 791 N N . PRO A 1 99 ? 0.239 5.593 -0.260 1.00 90.81 99 PRO A N 1
ATOM 792 C CA . PRO A 1 99 ? -0.118 5.548 1.161 1.00 90.81 99 PRO A CA 1
ATOM 793 C C . PRO A 1 99 ? -1.043 6.693 1.581 1.00 90.81 99 PRO A C 1
ATOM 795 O O . PRO A 1 99 ? -2.040 6.470 2.271 1.00 90.81 99 PRO A O 1
ATOM 798 N N . TYR A 1 100 ? -0.773 7.913 1.109 1.00 88.25 100 TYR A N 1
ATOM 799 C CA . TYR A 1 100 ? -1.617 9.072 1.393 1.00 88.25 100 TYR A CA 1
ATOM 800 C C . TYR A 1 100 ? -3.042 8.917 0.835 1.00 88.25 100 TYR A C 1
ATOM 802 O O . TYR A 1 100 ? -4.025 9.240 1.510 1.00 88.25 100 TYR A O 1
ATOM 810 N N . THR A 1 101 ? -3.187 8.373 -0.376 1.00 87.38 101 THR A N 1
ATOM 811 C CA . THR A 1 101 ? -4.504 8.055 -0.945 1.00 87.38 101 THR A CA 1
ATOM 812 C C . THR A 1 101 ? -5.218 6.974 -0.157 1.00 87.38 101 THR A C 1
ATOM 814 O O . THR A 1 101 ? -6.391 7.157 0.163 1.00 87.38 101 THR A O 1
ATOM 817 N N . GLY A 1 102 ? -4.513 5.911 0.243 1.00 86.94 102 GLY A N 1
ATOM 818 C CA . GLY A 1 102 ? -5.060 4.854 1.089 1.00 86.94 102 GLY A CA 1
ATOM 819 C C . GLY A 1 102 ? -5.637 5.428 2.379 1.00 86.94 102 GLY A C 1
ATOM 820 O O . GLY A 1 102 ? -6.783 5.148 2.731 1.00 86.94 102 GLY A O 1
ATOM 821 N N . GLN A 1 103 ? -4.906 6.332 3.036 1.00 87.44 103 GLN A N 1
ATOM 822 C CA . GLN A 1 103 ? -5.383 7.029 4.233 1.00 87.44 103 GLN A CA 1
ATOM 823 C C . GLN A 1 103 ? -6.663 7.843 3.977 1.00 87.44 103 GLN A C 1
ATOM 825 O O . GLN A 1 103 ? -7.576 7.833 4.804 1.00 87.44 103 GLN A O 1
ATOM 830 N N . LYS A 1 104 ? -6.761 8.549 2.843 1.00 83.50 104 LYS A N 1
ATOM 831 C CA . LYS A 1 104 ? -7.973 9.302 2.473 1.00 83.50 104 LYS A CA 1
ATOM 832 C C . LYS A 1 104 ? -9.162 8.397 2.159 1.00 83.50 104 LYS A C 1
ATOM 834 O O . LYS A 1 104 ? -10.284 8.743 2.525 1.00 83.50 104 LYS A O 1
ATOM 839 N N . MET A 1 105 ? -8.923 7.268 1.498 1.00 83.38 105 MET A N 1
ATOM 840 C CA . MET A 1 105 ? -9.949 6.282 1.150 1.00 83.38 105 MET A CA 1
ATOM 841 C C . MET A 1 105 ? -10.482 5.562 2.391 1.00 83.38 105 MET A C 1
ATOM 843 O O . MET A 1 105 ? -11.672 5.271 2.463 1.00 83.38 105 MET A O 1
ATOM 847 N N . ASN A 1 106 ? -9.646 5.384 3.414 1.00 83.94 106 ASN A N 1
ATOM 848 C CA . ASN A 1 106 ? -10.014 4.757 4.684 1.00 83.94 106 ASN A CA 1
ATOM 849 C C . ASN A 1 106 ? -10.930 5.610 5.591 1.00 83.94 106 ASN A C 1
ATOM 851 O O . ASN A 1 106 ? -11.100 5.319 6.772 1.00 83.94 106 ASN A O 1
ATOM 855 N N . LYS A 1 107 ? -11.505 6.701 5.074 1.00 78.62 107 LYS A N 1
ATOM 856 C CA . LYS A 1 107 ? -12.502 7.502 5.801 1.00 78.62 107 LYS A CA 1
ATOM 857 C C . LYS A 1 107 ? -13.888 6.858 5.814 1.00 78.62 107 LYS A C 1
ATOM 859 O O . LYS A 1 107 ? -14.685 7.186 6.687 1.00 78.62 107 LYS A O 1
ATOM 864 N N . HIS A 1 108 ? -14.164 5.972 4.857 1.00 75.19 108 HIS A N 1
ATOM 865 C CA . HIS A 1 108 ? -15.443 5.282 4.712 1.00 75.19 108 HIS A CA 1
ATOM 866 C C . HIS A 1 108 ? -15.248 3.777 4.937 1.00 75.19 108 HIS A C 1
ATOM 868 O O . HIS A 1 108 ? -14.271 3.224 4.423 1.00 75.19 108 HIS A O 1
ATOM 874 N N . PRO A 1 109 ? -16.157 3.106 5.668 1.00 69.56 109 PRO A N 1
ATOM 875 C CA . PRO A 1 109 ? -16.021 1.684 5.973 1.00 69.56 109 PRO A CA 1
ATOM 876 C C . PRO A 1 109 ? -16.005 0.848 4.688 1.00 69.56 109 PRO A C 1
ATOM 878 O O . PRO A 1 109 ? -16.762 1.130 3.753 1.00 69.56 109 PRO A O 1
ATOM 881 N N . LEU A 1 110 ? -15.143 -0.173 4.636 1.00 77.19 110 LEU A N 1
ATOM 882 C CA . LEU A 1 110 ? -14.953 -1.105 3.512 1.00 77.19 110 LEU A CA 1
ATOM 883 C C . LEU A 1 110 ? -14.467 -0.467 2.204 1.00 77.19 110 LEU A C 1
ATOM 885 O O . LEU A 1 110 ? -14.232 -1.174 1.224 1.00 77.19 110 LEU A O 1
ATOM 889 N N . PHE A 1 111 ? -14.321 0.855 2.129 1.00 81.62 111 PHE A N 1
ATOM 890 C CA . PHE A 1 111 ? -13.975 1.518 0.877 1.00 81.62 111 PHE A CA 1
ATOM 891 C C . PHE A 1 111 ? -12.528 1.228 0.468 1.00 81.62 111 PHE A C 1
ATOM 893 O O . PHE A 1 111 ? -12.256 0.916 -0.693 1.00 81.62 111 PHE A O 1
ATOM 900 N N . LEU A 1 112 ? -11.617 1.253 1.445 1.00 84.50 112 LEU A N 1
ATOM 901 C CA . LEU A 1 112 ? -10.229 0.850 1.251 1.00 84.50 112 LEU A CA 1
ATOM 902 C C . LEU A 1 112 ? -10.135 -0.625 0.842 1.00 84.50 112 LEU A C 1
ATOM 904 O O . LEU A 1 112 ? -9.441 -0.931 -0.123 1.00 84.50 112 LEU A O 1
ATOM 908 N N . TRP A 1 113 ? -10.884 -1.513 1.507 1.00 86.31 113 TRP A N 1
ATOM 909 C CA . TRP A 1 113 ? -10.920 -2.933 1.154 1.00 86.31 113 TRP A CA 1
ATOM 910 C C . TRP A 1 113 ? -11.313 -3.150 -0.308 1.00 86.31 113 TRP A C 1
ATOM 912 O O . TRP A 1 113 ? -10.615 -3.844 -1.041 1.00 86.31 113 TRP A O 1
ATOM 922 N N . LYS A 1 114 ? -12.398 -2.506 -0.757 1.00 85.06 114 LYS A N 1
ATOM 923 C CA . LYS A 1 114 ? -12.897 -2.620 -2.137 1.00 85.06 114 LYS A CA 1
ATOM 924 C C . LYS A 1 114 ? -11.865 -2.131 -3.142 1.00 85.06 114 LYS A C 1
ATOM 926 O O . LYS A 1 114 ? -11.633 -2.790 -4.149 1.00 85.06 114 LYS A O 1
ATOM 931 N N . ALA A 1 115 ? -11.223 -1.000 -2.860 1.00 84.00 115 ALA A N 1
ATOM 932 C CA . ALA A 1 115 ? -10.172 -0.467 -3.714 1.00 84.00 115 ALA A CA 1
ATOM 933 C C . ALA A 1 115 ? -8.969 -1.415 -3.803 1.00 84.00 115 ALA A C 1
ATOM 935 O O . ALA A 1 115 ? -8.483 -1.690 -4.899 1.00 84.00 115 ALA A O 1
ATOM 936 N N . SER A 1 116 ? -8.529 -1.962 -2.668 1.00 85.00 116 SER A N 1
ATOM 937 C CA . SER A 1 116 ? -7.451 -2.949 -2.617 1.00 85.00 116 SER A CA 1
ATOM 938 C C . SER A 1 116 ? -7.829 -4.256 -3.318 1.00 85.00 116 SER A C 1
ATOM 940 O O . SER A 1 1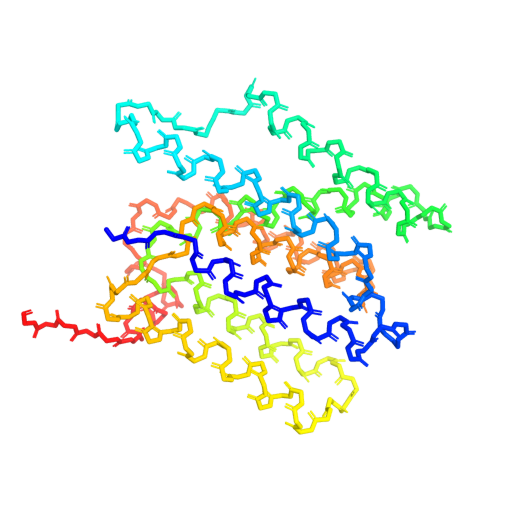16 ? -6.989 -4.828 -4.004 1.00 85.00 116 SER A O 1
ATOM 942 N N . PHE A 1 117 ? -9.085 -4.697 -3.223 1.00 85.25 117 PHE A N 1
ATOM 943 C CA . PHE A 1 117 ? -9.588 -5.865 -3.944 1.00 85.25 117 PHE A CA 1
ATOM 944 C C . PHE A 1 117 ? -9.610 -5.630 -5.460 1.00 85.25 117 PHE A C 1
ATOM 946 O O . PHE A 1 117 ? -9.104 -6.455 -6.215 1.00 85.25 117 PHE A O 1
ATOM 953 N N . CYS A 1 118 ? -10.117 -4.483 -5.924 1.00 83.38 118 CYS A N 1
ATOM 954 C CA . CYS A 1 118 ? -10.073 -4.118 -7.343 1.00 83.38 118 CYS A CA 1
ATOM 955 C C . CYS A 1 118 ? -8.636 -4.071 -7.873 1.00 83.38 118 CYS A C 1
ATOM 957 O O . CYS A 1 118 ? -8.361 -4.586 -8.954 1.00 83.38 118 CYS A O 1
ATOM 959 N N . PHE A 1 119 ? -7.717 -3.485 -7.103 1.00 81.81 119 PHE A N 1
ATOM 960 C CA . PHE A 1 119 ? -6.300 -3.459 -7.447 1.00 81.81 119 PHE A CA 1
ATOM 961 C C . PHE A 1 119 ? -5.719 -4.873 -7.562 1.00 81.81 119 PHE A C 1
ATOM 963 O O . PHE A 1 119 ? -5.057 -5.185 -8.544 1.00 81.81 119 PHE A O 1
ATOM 970 N N . LEU A 1 120 ? -6.029 -5.753 -6.614 1.00 82.19 120 LEU A N 1
ATOM 971 C CA . LEU A 1 120 ? -5.584 -7.145 -6.602 1.00 82.19 120 LEU A CA 1
ATOM 972 C C . LEU A 1 120 ? -6.116 -7.952 -7.795 1.00 82.19 120 LEU A C 1
ATOM 974 O O . LEU A 1 120 ? -5.372 -8.736 -8.380 1.00 82.19 120 LEU A O 1
ATOM 978 N N . VAL A 1 121 ? -7.365 -7.726 -8.213 1.00 81.12 121 VAL A N 1
ATOM 979 C CA . VAL A 1 121 ? -7.901 -8.331 -9.443 1.00 81.12 121 VAL A CA 1
ATOM 980 C C . VAL A 1 121 ? -7.057 -7.913 -10.649 1.00 81.12 121 VAL A C 1
ATOM 982 O O . VAL A 1 121 ? -6.628 -8.773 -11.412 1.00 81.12 121 VAL A O 1
ATOM 985 N N . VAL A 1 122 ? -6.751 -6.618 -10.792 1.00 77.12 122 VAL A N 1
ATOM 986 C CA . VAL A 1 122 ? -5.876 -6.119 -11.869 1.00 77.12 122 VAL A CA 1
ATOM 987 C C . VAL A 1 122 ? -4.484 -6.747 -11.784 1.00 77.12 122 VAL A C 1
ATOM 989 O O . VAL A 1 122 ? -3.936 -7.147 -12.807 1.00 77.12 122 VAL A O 1
ATOM 992 N N . VAL A 1 123 ? -3.933 -6.889 -10.577 1.00 74.25 123 VAL A N 1
ATOM 993 C CA . VAL A 1 123 ? -2.626 -7.514 -10.342 1.00 74.25 123 VAL A CA 1
ATOM 994 C C . VAL A 1 123 ? -2.591 -8.949 -10.871 1.00 74.25 123 VAL A C 1
ATOM 996 O O . VAL A 1 123 ? -1.672 -9.302 -11.611 1.00 74.25 123 VAL A O 1
ATOM 999 N N . PHE A 1 124 ? -3.602 -9.765 -10.563 1.00 74.50 124 PHE A N 1
ATOM 1000 C CA . PHE A 1 124 ? -3.666 -11.153 -11.032 1.00 74.50 124 PHE A CA 1
ATOM 1001 C C . PHE A 1 124 ? -3.837 -11.296 -12.545 1.00 74.50 124 PHE A C 1
ATOM 1003 O O . PHE A 1 124 ? -3.422 -12.312 -13.092 1.00 74.50 124 PHE A O 1
ATOM 1010 N N . PHE A 1 125 ? -4.390 -10.295 -13.234 1.00 72.94 125 PHE A N 1
ATOM 1011 C CA . PHE A 1 125 ? -4.441 -10.300 -14.698 1.00 72.94 125 PHE A CA 1
ATOM 1012 C C . PHE A 1 125 ? -3.092 -9.992 -15.360 1.00 72.94 125 PHE A C 1
ATOM 1014 O O . PHE A 1 125 ? -2.932 -10.283 -16.543 1.00 72.94 125 PHE A O 1
ATOM 1021 N N . VAL A 1 126 ? -2.138 -9.395 -14.633 1.00 66.06 126 VAL A N 1
ATOM 1022 C CA . VAL A 1 126 ? -0.839 -8.981 -15.193 1.00 66.06 126 VAL A CA 1
ATOM 1023 C C . VAL A 1 126 ? 0.307 -9.918 -14.797 1.00 66.06 126 VAL A C 1
ATOM 1025 O O . VAL A 1 126 ? 1.303 -9.990 -15.511 1.00 66.06 126 VAL A O 1
ATOM 1028 N N . ILE A 1 127 ? 0.191 -10.646 -13.685 1.00 67.31 127 ILE A N 1
ATOM 1029 C CA . ILE A 1 127 ? 1.205 -11.625 -13.265 1.00 67.31 127 ILE A CA 1
ATOM 1030 C C . ILE A 1 127 ? 1.076 -12.911 -14.098 1.00 67.31 127 ILE A C 1
ATOM 1032 O O . ILE A 1 127 ? -0.022 -13.443 -14.260 1.00 67.31 127 ILE A O 1
ATOM 1036 N N . GLU A 1 128 ? 2.202 -13.440 -14.591 1.00 63.16 128 GLU A N 1
ATOM 1037 C CA . GLU A 1 128 ? 2.254 -14.762 -15.228 1.00 63.16 128 GLU A CA 1
ATOM 1038 C C . GLU A 1 128 ? 1.807 -15.850 -14.235 1.00 63.16 128 GLU A C 1
ATOM 1040 O O . GLU A 1 128 ? 2.404 -16.015 -13.175 1.00 63.16 128 GLU A O 1
ATOM 1045 N N . THR A 1 129 ? 0.712 -16.538 -14.580 1.00 67.38 129 THR A N 1
ATOM 1046 C CA . THR A 1 129 ? 0.053 -17.662 -13.879 1.00 67.38 129 THR A CA 1
ATOM 1047 C C . THR A 1 129 ? 0.503 -17.901 -12.425 1.00 67.38 129 THR A C 1
ATOM 1049 O O . THR A 1 129 ? 1.337 -18.782 -12.186 1.00 67.38 129 THR A O 1
ATOM 1052 N N . PRO A 1 130 ? -0.053 -17.166 -11.440 1.00 72.62 130 PRO A N 1
ATOM 1053 C CA . PRO A 1 130 ? 0.222 -17.435 -10.031 1.00 72.62 130 PRO A CA 1
ATOM 1054 C C . PRO A 1 130 ? -0.231 -18.852 -9.654 1.00 72.62 130 PRO A C 1
ATOM 1056 O O . PRO A 1 130 ? -1.223 -19.363 -10.185 1.00 72.62 130 PRO A O 1
ATOM 1059 N N . GLN A 1 131 ? 0.479 -19.498 -8.724 1.00 81.81 131 GLN A N 1
ATOM 1060 C CA . GLN A 1 131 ? 0.074 -20.818 -8.251 1.00 81.81 131 GLN A CA 1
ATOM 1061 C C . GLN A 1 131 ? -1.287 -20.726 -7.554 1.00 81.81 131 GLN A C 1
ATOM 1063 O O . GLN A 1 131 ? -1.572 -19.776 -6.825 1.00 81.81 131 GLN A O 1
ATOM 1068 N N . PHE A 1 132 ? -2.131 -21.742 -7.746 1.00 83.56 132 PHE A N 1
ATOM 1069 C CA . PHE A 1 132 ? -3.473 -21.772 -7.156 1.00 83.56 132 PHE A CA 1
ATOM 1070 C C . PHE A 1 132 ? -3.452 -21.594 -5.627 1.00 83.56 132 PHE A C 1
ATOM 1072 O O . PHE A 1 132 ? -4.320 -20.919 -5.076 1.00 83.56 132 PHE A O 1
ATOM 1079 N N . ALA A 1 133 ? -2.439 -22.151 -4.953 1.00 84.25 133 ALA A N 1
ATOM 1080 C CA . ALA A 1 133 ? -2.258 -22.014 -3.510 1.00 84.25 133 ALA A CA 1
ATOM 1081 C C . ALA A 1 133 ? -2.038 -20.551 -3.079 1.00 84.25 133 ALA A C 1
ATOM 1083 O O . ALA A 1 133 ? -2.669 -20.106 -2.121 1.00 84.25 133 ALA A O 1
ATOM 1084 N N . ASP A 1 134 ? -1.223 -19.791 -3.816 1.00 81.69 134 ASP A N 1
ATOM 1085 C CA . ASP A 1 134 ? -0.938 -18.380 -3.522 1.00 81.69 134 ASP A CA 1
ATOM 1086 C C . ASP A 1 134 ? -2.188 -17.516 -3.709 1.00 81.69 134 ASP A C 1
ATOM 1088 O O . ASP A 1 134 ? -2.510 -16.670 -2.872 1.00 81.69 134 ASP A O 1
ATOM 1092 N N . VAL A 1 135 ? -2.943 -17.770 -4.785 1.00 84.19 135 VAL A N 1
ATOM 1093 C CA . VAL A 1 135 ? -4.217 -17.089 -5.050 1.00 84.19 135 VAL A CA 1
ATOM 1094 C C . VAL A 1 135 ? -5.215 -17.380 -3.934 1.00 84.19 135 VAL A C 1
ATOM 1096 O O . VAL A 1 135 ? -5.808 -16.451 -3.386 1.00 84.19 135 VAL A O 1
ATOM 1099 N N . LEU A 1 136 ? -5.376 -18.651 -3.554 1.00 87.56 136 LEU A N 1
ATOM 1100 C CA . LEU A 1 136 ? -6.283 -19.054 -2.480 1.00 87.56 136 LEU A CA 1
ATOM 1101 C C . LEU A 1 136 ? -5.889 -18.410 -1.146 1.00 87.56 136 LEU A C 1
ATOM 1103 O O . LEU A 1 136 ? -6.757 -17.926 -0.416 1.00 87.56 136 LEU A O 1
ATOM 1107 N N . TYR A 1 137 ? -4.592 -18.352 -0.842 1.00 88.75 137 TYR A N 1
ATOM 1108 C CA . TYR A 1 137 ? -4.075 -17.711 0.362 1.00 88.75 137 TYR A CA 1
ATOM 1109 C C . TYR A 1 137 ? -4.404 -16.215 0.391 1.00 88.75 137 TYR A C 1
ATOM 1111 O O . TYR A 1 137 ? -5.002 -15.729 1.351 1.00 88.75 137 TYR A O 1
ATOM 1119 N N . VAL A 1 138 ? -4.091 -15.490 -0.685 1.00 86.75 138 VAL A N 1
ATOM 1120 C CA . VAL A 1 138 ? -4.367 -14.052 -0.801 1.00 86.75 138 VAL A CA 1
ATOM 1121 C C . VAL A 1 138 ? -5.869 -13.767 -0.696 1.00 86.75 138 VAL A C 1
ATOM 1123 O O . VAL A 1 138 ? -6.274 -12.880 0.058 1.00 86.75 138 VAL A O 1
ATOM 1126 N N . VAL A 1 139 ? -6.710 -14.544 -1.386 1.00 88.69 139 VAL A N 1
ATOM 1127 C CA . VAL A 1 139 ? -8.175 -14.426 -1.301 1.00 88.69 139 VAL A CA 1
ATOM 1128 C C . VAL A 1 139 ? -8.663 -14.667 0.128 1.00 88.69 139 VAL A C 1
ATOM 1130 O O . VAL A 1 139 ? -9.507 -13.917 0.612 1.00 88.69 139 VAL A O 1
ATOM 1133 N N . THR A 1 140 ? -8.104 -15.651 0.834 1.00 90.19 140 THR A N 1
ATOM 1134 C CA . THR A 1 140 ? -8.465 -15.951 2.229 1.00 90.19 140 THR A CA 1
ATOM 1135 C C . THR A 1 140 ? -8.117 -14.791 3.161 1.00 90.19 140 THR A C 1
ATOM 1137 O O . THR A 1 140 ? -8.947 -14.378 3.970 1.00 90.19 140 THR A O 1
ATOM 1140 N N . VAL A 1 141 ? -6.924 -14.208 3.020 1.00 91.00 141 VAL A N 1
ATOM 1141 C CA . VAL A 1 141 ? -6.490 -13.039 3.804 1.00 91.00 141 VAL A CA 1
ATOM 1142 C C . VAL A 1 141 ? -7.419 -11.848 3.558 1.00 91.00 141 VAL A C 1
ATOM 1144 O O . VAL A 1 141 ? -7.884 -11.217 4.510 1.00 91.00 141 VAL A O 1
ATOM 1147 N N . PHE A 1 142 ? -7.750 -11.568 2.295 1.00 88.75 142 PHE A N 1
ATOM 1148 C CA . PHE A 1 142 ? -8.682 -10.497 1.940 1.00 88.75 142 PHE A CA 1
ATOM 1149 C C . PHE A 1 142 ? -10.101 -10.762 2.443 1.00 88.75 142 PHE A C 1
ATOM 1151 O O . PHE A 1 142 ? -10.755 -9.830 2.906 1.00 88.75 142 PHE A O 1
ATOM 1158 N N . TYR A 1 143 ? -10.574 -12.004 2.394 1.00 88.50 143 TYR A N 1
ATOM 1159 C CA . TYR A 1 143 ? -11.886 -12.379 2.911 1.00 88.50 143 TYR A CA 1
ATOM 1160 C C . TYR A 1 143 ? -11.973 -12.208 4.432 1.00 88.50 143 TYR A C 1
ATOM 1162 O O . TYR A 1 143 ? -12.927 -11.617 4.927 1.00 88.50 143 TYR A O 1
ATOM 1170 N N . ILE A 1 144 ? -10.960 -12.645 5.185 1.00 89.50 144 ILE A N 1
ATOM 1171 C CA . ILE A 1 144 ? -10.918 -12.433 6.640 1.00 89.50 144 ILE A CA 1
ATOM 1172 C C . ILE A 1 144 ? -10.924 -10.932 6.948 1.00 89.50 144 ILE A C 1
ATOM 1174 O O . ILE A 1 144 ? -11.696 -10.482 7.792 1.00 89.50 144 ILE A O 1
ATOM 1178 N N . ALA A 1 145 ? -10.126 -10.142 6.224 1.00 88.00 145 ALA A N 1
ATOM 1179 C CA . ALA A 1 145 ? -10.125 -8.690 6.369 1.00 88.00 145 ALA A CA 1
ATOM 1180 C C . ALA A 1 145 ? -11.500 -8.062 6.080 1.00 88.00 145 ALA A C 1
ATOM 1182 O O . ALA A 1 145 ? -11.937 -7.187 6.826 1.00 88.00 145 ALA A O 1
ATOM 1183 N N . PHE A 1 146 ? -12.198 -8.544 5.046 1.00 86.81 146 PHE A N 1
ATOM 1184 C CA . PHE A 1 146 ? -13.556 -8.121 4.704 1.00 86.81 146 PHE A CA 1
ATOM 1185 C C . PHE A 1 146 ? -14.547 -8.407 5.827 1.00 86.81 146 PHE A C 1
ATOM 1187 O O . PHE A 1 146 ? -15.297 -7.517 6.211 1.00 86.81 146 P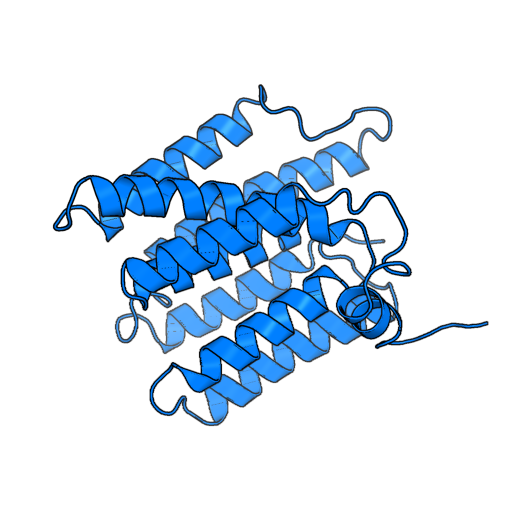HE A O 1
ATOM 1194 N N . VAL A 1 147 ? -14.554 -9.634 6.351 1.00 87.25 147 VAL A N 1
ATOM 1195 C CA . VAL A 1 147 ? -15.487 -10.048 7.407 1.00 87.25 147 VAL A CA 1
ATOM 1196 C C . VAL A 1 147 ? -15.247 -9.232 8.674 1.00 87.25 147 VAL A C 1
ATOM 1198 O O . VAL A 1 147 ? -16.189 -8.689 9.243 1.00 87.25 147 VAL A O 1
ATOM 1201 N N . MET A 1 148 ? -13.984 -9.084 9.078 1.00 87.38 148 MET A N 1
ATOM 1202 C CA . MET A 1 148 ? -13.611 -8.345 10.285 1.00 87.38 148 MET A CA 1
ATOM 1203 C C . MET A 1 148 ? -13.995 -6.860 10.208 1.00 87.38 148 MET A C 1
ATOM 1205 O O . MET A 1 148 ? -14.487 -6.304 11.190 1.00 87.38 148 MET A O 1
ATOM 1209 N N . GLU A 1 149 ? -13.799 -6.211 9.055 1.00 83.75 149 GLU A N 1
ATOM 1210 C CA . GLU A 1 149 ? -14.218 -4.818 8.863 1.00 83.75 149 GLU A CA 1
ATOM 1211 C C . GLU A 1 149 ? -15.735 -4.687 8.650 1.00 83.75 149 GLU A C 1
ATOM 1213 O O . GLU A 1 149 ? -16.357 -3.762 9.177 1.00 83.75 149 GLU A O 1
ATOM 1218 N N . GLY A 1 150 ? -16.350 -5.619 7.920 1.00 79.75 150 GLY A N 1
ATOM 1219 C CA . GLY A 1 150 ? -17.776 -5.623 7.590 1.00 79.75 150 GLY A CA 1
ATOM 1220 C C . GLY A 1 150 ? -18.672 -5.822 8.808 1.00 79.75 150 GLY A C 1
ATOM 1221 O O . GLY A 1 150 ? -19.653 -5.097 8.969 1.00 79.75 150 GLY A O 1
ATOM 1222 N N . GLU A 1 151 ? -18.290 -6.722 9.714 1.00 81.94 151 GLU A N 1
ATOM 1223 C CA . GLU A 1 151 ? -18.954 -6.903 11.012 1.00 81.94 151 GLU A CA 1
ATOM 1224 C C . GLU A 1 151 ? -18.555 -5.836 12.043 1.00 81.94 151 GLU A C 1
ATOM 1226 O O . GLU A 1 151 ? -19.132 -5.771 13.126 1.00 81.94 151 GLU A O 1
ATOM 1231 N N . ARG A 1 152 ? -17.626 -4.937 11.689 1.00 78.75 152 ARG A N 1
ATOM 1232 C CA . ARG A 1 152 ? -17.091 -3.867 12.547 1.00 78.75 152 ARG A CA 1
ATOM 1233 C C . ARG A 1 152 ? -16.360 -4.367 13.800 1.00 78.75 152 ARG A C 1
ATOM 1235 O O . ARG A 1 152 ? -16.223 -3.624 14.774 1.00 78.75 152 ARG A O 1
ATOM 1242 N N . GLU A 1 153 ? -15.843 -5.588 13.747 1.00 84.38 153 GLU A N 1
ATOM 1243 C CA . GLU A 1 153 ? -15.026 -6.187 14.805 1.00 84.38 153 GLU A CA 1
ATOM 1244 C C . GLU A 1 153 ? -13.611 -5.596 14.829 1.00 84.38 153 GLU A C 1
ATOM 1246 O O . GLU A 1 153 ? -13.028 -5.425 15.895 1.00 84.38 153 GLU A O 1
ATOM 1251 N N . ALA A 1 154 ? -13.064 -5.205 13.673 1.00 85.56 154 ALA A N 1
ATOM 1252 C CA . ALA A 1 154 ? -11.783 -4.507 13.571 1.00 85.56 154 ALA A CA 1
ATOM 1253 C C . ALA A 1 154 ? -11.779 -3.488 12.426 1.00 85.56 154 ALA A C 1
ATOM 1255 O O . ALA A 1 154 ? -12.544 -3.600 11.475 1.00 85.56 154 ALA A O 1
ATOM 1256 N N . CYS A 1 155 ? -10.894 -2.493 12.488 1.00 86.56 155 CYS A N 1
ATOM 1257 C CA . CYS A 1 155 ? -10.713 -1.533 11.397 1.00 86.56 155 CYS A CA 1
ATOM 1258 C C . CYS A 1 155 ? -9.260 -1.472 10.912 1.00 86.56 155 CYS A C 1
ATOM 1260 O O . CYS A 1 155 ? -8.310 -1.734 11.660 1.00 86.56 155 CYS A O 1
ATOM 1262 N N . PHE A 1 156 ? -9.070 -1.079 9.649 1.00 86.06 156 PHE A N 1
ATOM 1263 C CA . PHE A 1 156 ? -7.729 -0.899 9.088 1.00 86.06 156 PHE A CA 1
ATOM 1264 C C . PHE A 1 156 ? -6.916 0.155 9.837 1.00 86.06 156 PHE A C 1
ATOM 1266 O O . PHE A 1 156 ? -5.718 -0.038 10.029 1.00 86.06 156 PHE A O 1
ATOM 1273 N N . GLY A 1 157 ? -7.554 1.244 10.277 1.00 87.44 157 GLY A N 1
ATOM 1274 C CA . GLY A 1 157 ? -6.854 2.390 10.860 1.00 87.44 157 GLY A CA 1
ATOM 1275 C C . GLY A 1 157 ? -5.886 3.066 9.878 1.00 87.44 157 GLY A C 1
ATOM 1276 O O . GLY A 1 157 ? -5.825 2.749 8.688 1.00 87.44 157 GLY A O 1
ATOM 1277 N N . THR A 1 158 ? -5.115 4.027 10.366 1.00 88.69 158 THR A N 1
ATOM 1278 C CA . THR A 1 158 ? -4.030 4.670 9.612 1.00 88.69 158 THR A CA 1
ATOM 1279 C C . THR A 1 158 ? -2.943 3.653 9.262 1.00 88.69 158 THR A C 1
ATOM 1281 O O . THR A 1 158 ? -2.433 3.660 8.146 1.00 88.69 158 THR A O 1
ATOM 1284 N N . SER A 1 159 ? -2.641 2.735 10.180 1.00 91.81 159 SER A N 1
ATOM 1285 C CA . SER A 1 159 ? -1.704 1.616 10.005 1.00 91.81 159 SER A CA 1
ATOM 1286 C C . SER A 1 159 ? -2.006 0.751 8.781 1.00 91.81 159 SER A C 1
ATOM 1288 O O . SER A 1 159 ? -1.150 0.599 7.911 1.00 91.81 159 SER A O 1
ATOM 1290 N N . GLY A 1 160 ? -3.222 0.213 8.669 1.00 90.31 160 GLY A N 1
ATOM 1291 C CA . GLY A 1 160 ? -3.635 -0.608 7.529 1.00 90.31 160 GLY A CA 1
ATOM 1292 C C . GLY A 1 160 ? -3.750 0.184 6.230 1.00 90.31 160 GLY A C 1
ATOM 1293 O O . GLY A 1 160 ? -3.387 -0.322 5.172 1.00 90.31 160 GLY A O 1
ATOM 1294 N N . ALA A 1 161 ? -4.184 1.443 6.304 1.00 91.44 161 ALA A N 1
ATOM 1295 C CA . ALA A 1 161 ? -4.310 2.304 5.133 1.00 91.44 161 ALA A CA 1
ATOM 1296 C C . ALA A 1 161 ? -2.964 2.667 4.500 1.00 91.44 161 ALA A C 1
ATOM 1298 O O . ALA A 1 161 ? -2.806 2.569 3.281 1.00 91.44 161 ALA A O 1
ATOM 1299 N N . LEU A 1 162 ? -1.986 3.047 5.326 1.00 92.62 162 LEU A N 1
ATOM 1300 C CA . LEU A 1 162 ? -0.632 3.322 4.858 1.00 92.62 162 LEU A CA 1
ATOM 1301 C C . LEU A 1 162 ? 0.041 2.051 4.334 1.00 92.62 162 LEU A C 1
ATOM 1303 O O . LEU A 1 162 ? 0.717 2.116 3.312 1.00 92.62 162 LEU A O 1
ATOM 1307 N N . LEU A 1 163 ? -0.183 0.906 4.988 1.00 94.19 163 LEU A N 1
ATOM 1308 C CA . LEU A 1 163 ? 0.356 -0.383 4.555 1.00 94.19 163 LEU A CA 1
ATOM 1309 C C . LEU A 1 163 ? -0.195 -0.820 3.191 1.00 94.19 163 LEU A C 1
ATOM 1311 O O . LEU A 1 163 ? 0.573 -1.160 2.301 1.00 94.19 163 LEU A O 1
ATOM 1315 N N . LEU A 1 164 ? -1.514 -0.803 2.994 1.00 93.12 164 LEU A N 1
ATOM 1316 C CA . LEU A 1 164 ? -2.108 -1.219 1.720 1.00 93.12 164 LEU A CA 1
ATOM 1317 C C . LEU A 1 164 ? -1.689 -0.293 0.571 1.00 93.12 164 LEU A C 1
ATOM 1319 O O . LEU A 1 164 ? -1.385 -0.764 -0.525 1.00 93.12 164 LEU A O 1
ATOM 1323 N N . GLY A 1 165 ? -1.605 1.016 0.829 1.00 91.88 165 GLY A N 1
ATOM 1324 C CA . GLY A 1 165 ? -1.082 1.970 -0.146 1.00 91.88 165 GLY A CA 1
ATOM 1325 C C . GLY A 1 165 ? 0.410 1.771 -0.438 1.00 91.88 165 GLY A C 1
ATOM 1326 O O . GLY A 1 165 ? 0.819 1.882 -1.593 1.00 91.88 165 GLY A O 1
ATOM 1327 N N . SER A 1 166 ? 1.227 1.431 0.564 1.00 92.88 166 SER A N 1
ATOM 1328 C CA . SER A 1 166 ? 2.657 1.177 0.353 1.00 92.88 166 SER A CA 1
ATOM 1329 C C . SER A 1 166 ? 2.884 -0.124 -0.408 1.00 92.88 166 SER A C 1
ATOM 1331 O O . SER A 1 166 ? 3.673 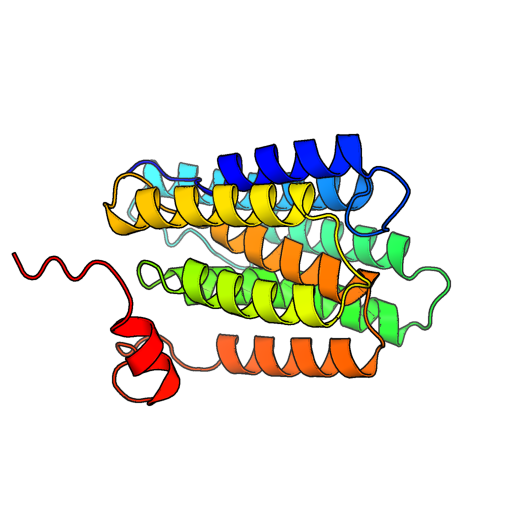-0.134 -1.345 1.00 92.88 166 SER A O 1
ATOM 1333 N N . MET A 1 167 ? 2.133 -1.186 -0.110 1.00 92.62 167 MET A N 1
ATOM 1334 C CA . MET A 1 167 ? 2.165 -2.432 -0.879 1.00 92.62 167 MET A CA 1
ATOM 1335 C C . MET A 1 167 ? 1.779 -2.198 -2.345 1.00 92.62 167 MET A C 1
ATOM 1337 O O . MET A 1 167 ? 2.471 -2.680 -3.239 1.00 92.62 167 MET A O 1
ATOM 1341 N N . ALA A 1 168 ? 0.746 -1.394 -2.616 1.00 91.25 168 ALA A N 1
ATOM 1342 C CA . ALA A 1 168 ? 0.392 -1.024 -3.987 1.00 91.25 168 ALA A CA 1
ATOM 1343 C C . ALA A 1 168 ? 1.524 -0.253 -4.698 1.00 91.25 168 ALA A C 1
ATOM 1345 O O . ALA A 1 168 ? 1.797 -0.504 -5.872 1.00 91.25 168 ALA A O 1
ATOM 1346 N N . ALA A 1 169 ? 2.217 0.646 -3.988 1.00 92.19 169 ALA A N 1
ATOM 1347 C CA . ALA A 1 169 ? 3.348 1.398 -4.533 1.00 92.19 169 ALA A CA 1
ATOM 1348 C C . ALA A 1 169 ? 4.554 0.506 -4.842 1.00 92.19 169 ALA A C 1
ATOM 1350 O O . ALA A 1 169 ? 5.110 0.583 -5.936 1.00 92.19 169 ALA A O 1
ATOM 1351 N N . ILE A 1 170 ? 4.936 -0.361 -3.901 1.00 92.25 170 ILE A N 1
ATOM 1352 C CA . ILE A 1 170 ? 6.025 -1.329 -4.076 1.00 92.25 170 ILE A CA 1
ATOM 1353 C C . ILE A 1 170 ? 5.730 -2.207 -5.292 1.00 92.25 170 ILE A C 1
ATOM 1355 O O . ILE A 1 170 ? 6.608 -2.389 -6.133 1.00 92.25 170 ILE A O 1
ATOM 1359 N N . TRP A 1 171 ? 4.499 -2.716 -5.414 1.00 89.06 171 TRP A N 1
ATOM 1360 C CA . TRP A 1 171 ? 4.102 -3.520 -6.564 1.00 89.06 171 TRP A CA 1
ATOM 1361 C C . TRP A 1 171 ? 4.277 -2.735 -7.867 1.00 89.06 171 TRP A C 1
ATOM 1363 O O . TRP A 1 171 ? 5.055 -3.156 -8.718 1.00 89.06 171 TRP A O 1
ATOM 1373 N N . ALA A 1 172 ? 3.692 -1.535 -7.964 1.00 88.75 172 ALA A N 1
ATOM 1374 C CA . ALA A 1 172 ? 3.799 -0.677 -9.145 1.00 88.75 172 ALA A CA 1
ATOM 1375 C C . ALA A 1 172 ? 5.256 -0.408 -9.572 1.00 88.75 172 ALA A C 1
ATOM 1377 O O . ALA A 1 172 ? 5.567 -0.437 -10.762 1.00 88.75 172 ALA A O 1
ATOM 1378 N N . ILE A 1 173 ? 6.152 -0.176 -8.609 1.00 89.56 173 ILE A N 1
ATOM 1379 C CA . ILE A 1 173 ? 7.576 0.088 -8.863 1.00 89.56 173 ILE A CA 1
ATOM 1380 C C . ILE A 1 173 ? 8.314 -1.182 -9.302 1.00 89.56 173 ILE A C 1
ATOM 1382 O O . ILE A 1 173 ? 9.193 -1.112 -10.157 1.00 89.56 173 ILE A O 1
ATOM 1386 N N . SER A 1 174 ? 7.971 -2.332 -8.719 1.00 84.81 174 SER A N 1
ATOM 1387 C CA . SER A 1 174 ? 8.708 -3.586 -8.916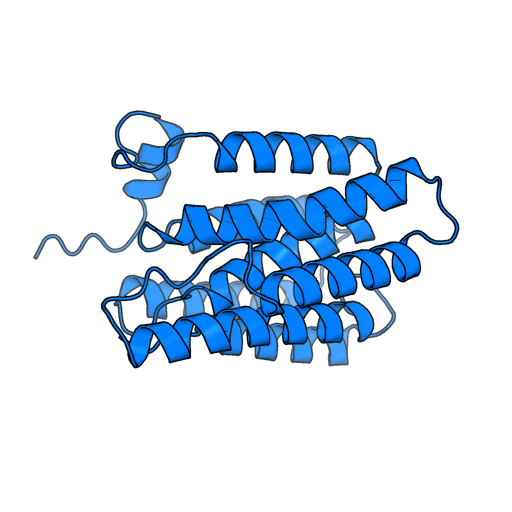 1.00 84.81 174 SER A CA 1
ATOM 1388 C C . SER A 1 174 ? 8.355 -4.344 -10.196 1.00 84.81 174 SER A C 1
ATOM 1390 O O . SER A 1 174 ? 9.218 -5.042 -10.723 1.00 84.81 174 SER A O 1
ATOM 1392 N N . THR A 1 175 ? 7.123 -4.231 -10.702 1.00 74.69 175 THR A N 1
ATOM 1393 C CA . THR A 1 175 ? 6.643 -5.075 -11.813 1.00 74.69 175 THR A CA 1
ATOM 1394 C C . THR A 1 175 ? 6.307 -4.317 -13.093 1.00 74.69 175 THR A C 1
ATOM 1396 O O . THR A 1 175 ? 6.213 -4.943 -14.147 1.00 74.69 175 THR A O 1
ATOM 1399 N N . HIS A 1 176 ? 6.128 -2.993 -13.054 1.00 76.50 176 HIS A N 1
ATOM 1400 C CA . HIS A 1 176 ? 5.576 -2.259 -14.198 1.00 76.50 176 HIS A CA 1
ATOM 1401 C C . HIS A 1 176 ? 6.541 -1.294 -14.869 1.00 76.50 176 HIS A C 1
ATOM 1403 O O . HIS A 1 176 ? 7.417 -0.694 -14.246 1.00 76.50 176 HIS A O 1
ATOM 1409 N N . SER A 1 177 ? 6.294 -1.091 -16.165 1.00 81.88 177 SER A N 1
ATOM 1410 C CA . SER A 1 177 ? 6.953 -0.074 -16.973 1.00 81.88 177 SER A CA 1
ATOM 1411 C C . SER A 1 177 ? 6.652 1.340 -16.469 1.00 81.88 177 SER A C 1
ATOM 1413 O O . SER A 1 177 ? 5.610 1.611 -15.865 1.00 81.88 177 SER A O 1
ATOM 1415 N N . LEU A 1 178 ? 7.550 2.272 -16.791 1.00 82.75 178 LEU A N 1
ATOM 1416 C CA . LEU A 1 178 ? 7.443 3.685 -16.426 1.00 82.75 178 LEU A CA 1
ATOM 1417 C C . LEU A 1 178 ? 6.076 4.301 -16.774 1.00 82.75 178 LEU A C 1
ATOM 1419 O O . LEU A 1 178 ? 5.519 5.073 -15.998 1.00 82.75 178 LEU A O 1
ATOM 1423 N N . THR A 1 179 ? 5.505 3.940 -17.925 1.00 83.94 179 THR A N 1
ATOM 1424 C CA . THR A 1 179 ? 4.214 4.465 -18.393 1.00 83.94 179 THR A CA 1
ATOM 1425 C C . THR A 1 179 ? 3.063 4.078 -17.465 1.00 83.94 179 THR A C 1
ATOM 1427 O O . THR A 1 179 ? 2.202 4.903 -17.162 1.00 83.94 179 THR A O 1
ATOM 1430 N N . LEU A 1 180 ? 3.061 2.839 -16.969 1.00 83.50 180 LEU A N 1
ATOM 1431 C CA . LEU A 1 180 ? 2.061 2.371 -16.010 1.00 83.50 180 LEU A CA 1
ATOM 1432 C C . LEU A 1 180 ? 2.280 2.991 -14.628 1.00 83.50 180 LEU A C 1
ATOM 1434 O O . LEU A 1 180 ? 1.308 3.347 -13.968 1.00 83.50 180 LEU A O 1
ATOM 1438 N N . GLN A 1 181 ? 3.533 3.215 -14.222 1.00 87.38 181 GLN A N 1
ATOM 1439 C CA . GLN A 1 181 ? 3.844 3.952 -12.993 1.00 87.38 181 GLN A CA 1
ATOM 1440 C C . GLN A 1 181 ? 3.289 5.387 -13.037 1.00 87.38 181 GLN A C 1
ATOM 1442 O O . GLN A 1 181 ? 2.670 5.837 -12.072 1.00 87.38 181 GLN A O 1
ATOM 1447 N N . PHE A 1 182 ? 3.418 6.082 -14.173 1.00 86.12 182 PHE A N 1
ATOM 1448 C CA . PHE A 1 182 ? 2.794 7.393 -14.387 1.00 86.12 182 PHE A CA 1
ATOM 1449 C C . PHE A 1 182 ? 1.266 7.340 -14.329 1.00 86.12 182 PHE A C 1
ATOM 1451 O O . PHE A 1 182 ? 0.651 8.204 -13.706 1.00 86.12 182 PHE A O 1
ATOM 1458 N N . ALA A 1 183 ? 0.648 6.332 -14.949 1.00 86.06 183 ALA A N 1
ATOM 1459 C CA . ALA A 1 183 ? -0.799 6.149 -14.894 1.00 86.06 183 ALA A CA 1
ATOM 1460 C C . ALA A 1 183 ? -1.281 5.917 -13.451 1.00 86.06 183 ALA A C 1
ATOM 1462 O O . ALA A 1 183 ? -2.208 6.589 -12.999 1.00 86.06 183 ALA A O 1
ATOM 1463 N N . CYS A 1 184 ? -0.611 5.042 -12.693 1.00 86.00 184 CYS A N 1
ATOM 1464 C CA . CYS A 1 184 ? -0.882 4.828 -11.271 1.00 86.00 184 CYS A CA 1
ATOM 1465 C C . CYS A 1 184 ? -0.736 6.120 -10.462 1.00 86.00 184 CYS A C 1
ATOM 1467 O O . CYS A 1 184 ? -1.598 6.423 -9.636 1.00 86.00 184 CYS A O 1
ATOM 1469 N N . LEU A 1 185 ? 0.308 6.911 -10.721 1.00 88.25 185 LEU A N 1
ATOM 1470 C CA . LEU A 1 185 ? 0.510 8.190 -10.048 1.00 88.25 185 LEU A CA 1
ATOM 1471 C C . LEU A 1 185 ? -0.632 9.164 -10.364 1.00 88.25 185 LEU A C 1
ATOM 1473 O O . LEU A 1 185 ? -1.198 9.750 -9.444 1.00 88.25 185 LEU A O 1
ATOM 1477 N N . ALA A 1 186 ? -1.028 9.293 -11.631 1.00 85.81 186 ALA A N 1
ATOM 1478 C CA . ALA A 1 186 ? -2.135 10.152 -12.043 1.00 85.81 186 ALA A CA 1
ATOM 1479 C C . ALA A 1 186 ? -3.461 9.747 -11.376 1.00 85.81 186 ALA A C 1
ATOM 1481 O O . ALA A 1 186 ? -4.166 10.609 -10.851 1.00 85.81 186 ALA A O 1
ATOM 1482 N N . VAL A 1 187 ? -3.769 8.445 -11.320 1.00 85.06 187 VAL A N 1
ATOM 1483 C CA . VAL A 1 187 ? -4.954 7.930 -10.612 1.00 85.06 187 VAL A CA 1
ATOM 1484 C C . VAL A 1 187 ? -4.861 8.214 -9.113 1.00 85.06 187 VAL A C 1
ATOM 1486 O O . VAL A 1 187 ? -5.841 8.659 -8.520 1.00 85.06 187 VAL A O 1
ATOM 1489 N N . SER A 1 188 ? -3.690 8.023 -8.499 1.00 84.31 188 SER A N 1
ATOM 1490 C CA . SER A 1 188 ? -3.489 8.309 -7.075 1.00 84.31 188 SER A CA 1
ATOM 1491 C C . SER A 1 188 ? -3.728 9.793 -6.761 1.00 84.31 188 SER A C 1
ATOM 1493 O O . SER A 1 188 ? -4.497 10.123 -5.863 1.00 84.31 188 SER A O 1
ATOM 1495 N N . ILE A 1 189 ? -3.183 10.708 -7.565 1.00 85.38 189 ILE A N 1
ATOM 1496 C CA . ILE A 1 189 ? -3.405 12.151 -7.425 1.00 85.38 189 ILE A CA 1
ATOM 1497 C C . ILE A 1 189 ? -4.894 12.460 -7.601 1.00 85.38 189 ILE A C 1
ATOM 1499 O O . ILE A 1 189 ? -5.494 13.110 -6.748 1.00 85.38 189 ILE A O 1
ATOM 1503 N N . PHE A 1 190 ? -5.528 11.939 -8.648 1.00 84.12 190 PHE A N 1
ATOM 1504 C CA . PHE A 1 190 ? -6.957 12.132 -8.882 1.00 84.12 190 PHE A CA 1
ATOM 1505 C C . PHE A 1 190 ? -7.809 11.699 -7.675 1.00 84.12 190 PHE A C 1
ATOM 1507 O O . PHE A 1 190 ? -8.622 12.481 -7.181 1.00 84.12 190 PHE A O 1
ATOM 1514 N N . LEU A 1 191 ? -7.561 10.508 -7.124 1.00 79.94 191 LEU A N 1
ATOM 1515 C CA . LEU A 1 191 ? -8.247 10.006 -5.928 1.00 79.94 191 LEU A CA 1
ATOM 1516 C C . LEU A 1 191 ? -7.917 10.814 -4.665 1.00 79.94 191 LEU A C 1
ATOM 1518 O O . LEU A 1 191 ? -8.779 10.981 -3.803 1.00 79.94 191 LEU A O 1
ATOM 1522 N N . ALA A 1 192 ? -6.697 11.344 -4.543 1.00 77.44 192 ALA A N 1
ATOM 1523 C CA . ALA A 1 192 ? -6.307 12.193 -3.423 1.00 77.44 192 ALA A CA 1
ATOM 1524 C C . ALA A 1 192 ? -7.033 13.545 -3.443 1.00 77.44 192 ALA A C 1
ATOM 1526 O O . ALA A 1 192 ? -7.372 14.067 -2.377 1.00 77.44 192 ALA A O 1
ATOM 1527 N N . TYR A 1 193 ? -7.219 14.143 -4.621 1.00 74.06 193 TYR A N 1
ATOM 1528 C CA . TYR A 1 193 ? -7.758 15.497 -4.769 1.00 74.06 193 TYR A CA 1
ATOM 1529 C C . TYR A 1 193 ? -9.276 15.545 -4.933 1.00 74.06 193 TYR A C 1
ATOM 1531 O O . TYR A 1 193 ? -9.862 16.595 -4.665 1.00 74.06 193 TYR A O 1
ATOM 1539 N N . ILE A 1 194 ? -9.935 14.436 -5.287 1.00 70.31 194 ILE A N 1
ATOM 1540 C CA . ILE A 1 194 ? -11.393 14.372 -5.188 1.00 70.31 194 ILE A CA 1
ATOM 1541 C C . ILE A 1 194 ? -11.789 14.548 -3.715 1.00 70.31 194 ILE A C 1
ATOM 1543 O O . ILE A 1 194 ? -11.333 13.788 -2.852 1.00 70.31 194 ILE A O 1
ATOM 1547 N N . PRO A 1 195 ? -12.656 15.524 -3.392 1.00 56.72 195 PRO A N 1
ATOM 1548 C CA . PRO A 1 195 ? -13.190 15.662 -2.053 1.00 56.72 195 PRO A CA 1
ATOM 1549 C C . PRO A 1 195 ? -14.110 14.470 -1.755 1.00 56.72 195 PRO A C 1
ATOM 1551 O O . PRO A 1 195 ? -15.316 14.518 -1.971 1.00 56.72 195 PRO A O 1
ATOM 1554 N N . LEU A 1 196 ? -13.545 13.409 -1.173 1.00 58.50 196 LEU A N 1
ATOM 1555 C CA . LEU A 1 196 ? -14.262 12.287 -0.537 1.00 58.50 196 LEU A CA 1
ATOM 1556 C C . LEU A 1 196 ? -15.087 12.724 0.699 1.00 58.50 196 LEU A C 1
ATOM 1558 O O . LEU A 1 196 ? -15.495 11.893 1.509 1.00 58.50 196 LEU A O 1
ATOM 1562 N N . THR A 1 197 ? -15.294 14.033 0.881 1.00 45.41 197 THR A N 1
ATOM 1563 C CA . THR A 1 197 ? -16.067 14.646 1.968 1.00 45.41 197 THR A CA 1
ATOM 1564 C C . THR A 1 197 ? -17.570 14.478 1.785 1.00 45.41 197 THR A C 1
ATOM 1566 O O . THR A 1 197 ? -18.300 14.539 2.768 1.00 45.41 197 THR A O 1
ATOM 1569 N N . GLN A 1 198 ? -18.045 14.245 0.561 1.00 43.75 198 GLN A N 1
ATOM 1570 C CA . GLN A 1 198 ? -19.427 13.839 0.321 1.00 43.75 198 GLN A CA 1
ATOM 1571 C C . GLN A 1 198 ? -19.500 12.313 0.311 1.00 43.75 198 GLN A C 1
ATOM 1573 O O . GLN A 1 198 ? -18.589 11.660 -0.204 1.00 43.75 198 GLN A O 1
ATOM 1578 N N . LEU A 1 199 ? -20.578 11.751 0.885 1.00 48.53 199 LEU A N 1
ATOM 1579 C CA . LEU A 1 199 ? -20.909 10.336 0.706 1.00 48.53 199 LEU A CA 1
ATOM 1580 C C . LEU A 1 199 ? -20.708 9.974 -0.777 1.00 48.53 199 LEU A C 1
ATOM 1582 O O . LEU A 1 199 ? -21.037 10.795 -1.640 1.00 48.53 199 LEU A O 1
ATOM 1586 N N . PRO A 1 200 ? -20.227 8.763 -1.096 1.00 51.16 200 PRO A N 1
ATOM 1587 C CA . PRO A 1 200 ? -19.938 8.326 -2.466 1.00 51.16 200 PRO A CA 1
ATOM 1588 C C . PRO A 1 200 ? -21.153 8.322 -3.429 1.00 51.16 200 PRO A C 1
ATOM 1590 O O . PRO A 1 200 ? -21.058 7.839 -4.551 1.00 51.16 200 PRO A O 1
ATOM 1593 N N . SER A 1 201 ? -22.290 8.899 -3.037 1.00 46.38 201 SER A N 1
ATOM 1594 C CA . SER A 1 201 ? -23.575 8.906 -3.731 1.00 46.38 201 SER A CA 1
ATOM 1595 C C . SER A 1 201 ? -23.633 9.729 -5.023 1.00 46.38 201 SER A C 1
ATOM 1597 O O . SER A 1 201 ? -24.591 9.558 -5.776 1.00 46.38 201 SER A O 1
ATOM 1599 N N . ARG A 1 202 ? -22.653 10.601 -5.322 1.00 45.62 202 ARG A N 1
ATOM 1600 C CA . ARG A 1 202 ? -22.690 11.462 -6.528 1.00 45.62 202 ARG A CA 1
ATOM 1601 C C . ARG A 1 202 ? -21.962 10.921 -7.760 1.00 45.62 202 ARG A C 1
ATOM 1603 O O . ARG A 1 202 ? -22.294 11.343 -8.862 1.00 45.62 202 ARG A O 1
ATOM 1610 N N . ILE A 1 203 ? -21.007 10.002 -7.614 1.00 57.94 203 ILE A N 1
ATOM 1611 C CA . ILE A 1 203 ? -20.275 9.419 -8.751 1.00 57.94 203 ILE A CA 1
ATOM 1612 C C . ILE A 1 203 ? -20.683 7.950 -8.866 1.00 57.94 203 ILE A C 1
ATOM 1614 O O . ILE A 1 203 ? -20.496 7.193 -7.919 1.00 57.94 203 ILE A O 1
ATOM 1618 N N . GLY A 1 204 ? -21.231 7.536 -10.014 1.00 53.41 204 GLY A N 1
ATOM 1619 C CA . GLY A 1 204 ? -21.872 6.221 -10.179 1.00 53.41 204 GLY A CA 1
ATOM 1620 C C . GLY A 1 204 ? -21.010 5.022 -9.758 1.00 53.41 204 GLY A C 1
ATOM 1621 O O . GLY A 1 204 ? -21.506 4.126 -9.082 1.00 53.41 204 GLY A O 1
ATOM 1622 N N . VAL A 1 205 ? -19.709 5.045 -10.069 1.00 56.94 205 VAL A N 1
ATOM 1623 C CA . VAL A 1 205 ? -18.762 3.980 -9.682 1.00 56.94 205 VAL A CA 1
ATOM 1624 C C . VAL A 1 205 ? -18.546 3.935 -8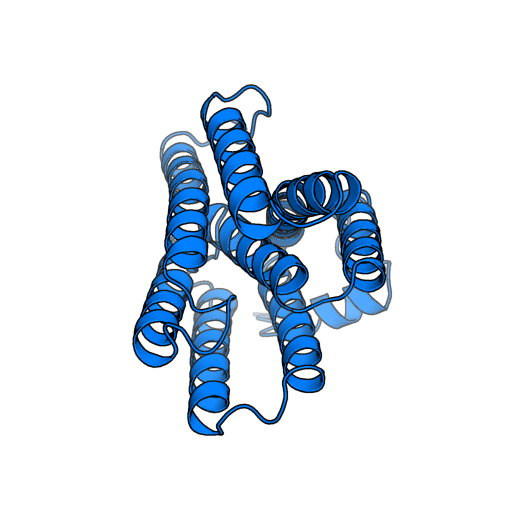.165 1.00 56.94 205 VAL A C 1
ATOM 1626 O O . VAL A 1 205 ? -18.552 2.863 -7.565 1.00 56.94 205 VAL A O 1
ATOM 1629 N N . PHE A 1 206 ? -18.416 5.098 -7.521 1.00 52.75 206 PHE A N 1
ATOM 1630 C CA . PHE A 1 206 ? -18.254 5.184 -6.070 1.00 52.75 206 PHE A CA 1
ATOM 1631 C C . PHE A 1 206 ? -19.544 4.800 -5.337 1.00 52.75 206 PHE A C 1
ATOM 1633 O O . PHE A 1 206 ? -19.465 4.155 -4.293 1.00 52.75 206 PHE A O 1
ATOM 1640 N N . ARG A 1 207 ? -20.722 5.128 -5.889 1.00 55.38 207 ARG A N 1
ATOM 1641 C CA . ARG A 1 207 ? -22.022 4.709 -5.343 1.00 55.38 207 ARG A CA 1
ATOM 1642 C C . ARG A 1 207 ? -22.168 3.190 -5.376 1.00 55.38 207 ARG A C 1
ATOM 1644 O O . ARG A 1 207 ? -22.486 2.601 -4.351 1.00 55.38 207 ARG A O 1
ATOM 1651 N N . TRP A 1 208 ? -21.845 2.569 -6.510 1.00 55.16 208 TRP A N 1
ATOM 1652 C CA . TRP A 1 208 ? -21.837 1.112 -6.654 1.00 55.16 208 TRP A CA 1
ATOM 1653 C C . TRP A 1 208 ? -20.872 0.447 -5.664 1.00 55.16 208 TRP A C 1
ATOM 1655 O O . TRP A 1 208 ? -21.243 -0.497 -4.973 1.00 55.16 208 TRP A O 1
ATOM 1665 N N . MET A 1 209 ? -19.662 1.000 -5.503 1.00 54.47 209 MET A N 1
ATOM 1666 C CA . MET A 1 209 ? -18.742 0.554 -4.455 1.00 54.47 209 MET A CA 1
ATOM 1667 C C . MET A 1 209 ? -19.330 0.753 -3.056 1.00 54.47 209 MET A C 1
ATOM 1669 O O . MET A 1 209 ? -19.149 -0.114 -2.219 1.00 54.47 209 MET A O 1
ATOM 1673 N N . GLY A 1 210 ? -20.017 1.857 -2.765 1.00 54.41 210 GLY A N 1
ATOM 1674 C CA . GLY A 1 210 ? -20.635 2.120 -1.462 1.00 54.41 210 GLY A CA 1
ATOM 1675 C C . GLY A 1 210 ? -21.746 1.130 -1.097 1.00 54.41 210 GLY A C 1
ATOM 1676 O O . GLY A 1 210 ? -21.804 0.703 0.050 1.00 54.41 210 GLY A O 1
ATOM 1677 N N . GLU A 1 211 ? -22.564 0.731 -2.072 1.00 61.81 211 GLU A N 1
ATOM 1678 C CA . GLU A 1 211 ? -23.717 -0.173 -1.906 1.00 61.81 211 GLU A CA 1
ATOM 1679 C C . GLU A 1 211 ? -23.329 -1.660 -1.775 1.00 61.81 211 GLU A C 1
ATOM 1681 O O . GLU A 1 211 ? -24.114 -2.460 -1.271 1.00 61.81 211 GLU A O 1
ATOM 1686 N N . LEU A 1 212 ? -22.119 -2.044 -2.194 1.00 54.44 212 LEU A N 1
ATOM 1687 C CA . LEU A 1 212 ? -21.601 -3.408 -2.048 1.00 54.44 212 LEU A CA 1
ATOM 1688 C C . LEU A 1 212 ? -21.125 -3.679 -0.614 1.00 54.44 212 LEU A C 1
ATOM 1690 O O . LEU A 1 212 ? -20.152 -3.083 -0.164 1.00 54.44 212 LEU A O 1
ATOM 1694 N N . GLY A 1 213 ? -21.736 -4.610 0.110 1.00 56.25 213 GLY A N 1
ATOM 1695 C CA . GLY A 1 213 ? -21.283 -5.021 1.445 1.00 56.25 213 GLY A CA 1
ATOM 1696 C C . GLY A 1 213 ? -22.442 -5.315 2.389 1.00 56.25 213 GLY A C 1
ATOM 1697 O O . GLY A 1 213 ? -23.600 -5.337 1.978 1.00 56.25 213 GLY A O 1
ATOM 1698 N N . ILE A 1 214 ? -22.125 -5.554 3.661 1.00 54.28 214 ILE A N 1
ATOM 1699 C CA . ILE A 1 214 ? -23.126 -5.851 4.687 1.00 54.28 214 ILE A CA 1
ATOM 1700 C C . ILE A 1 214 ? -23.853 -4.548 5.044 1.00 54.28 214 ILE A C 1
ATOM 1702 O O . ILE A 1 214 ? -23.423 -3.780 5.906 1.00 54.28 214 ILE A O 1
ATOM 1706 N N . ASN A 1 215 ? -24.964 -4.285 4.358 1.00 47.34 215 ASN A N 1
ATOM 1707 C CA . ASN A 1 215 ? -25.939 -3.294 4.790 1.00 47.34 215 ASN A CA 1
ATOM 1708 C C . ASN A 1 215 ? -26.660 -3.863 6.014 1.00 47.34 215 ASN A C 1
ATOM 1710 O O . ASN A 1 215 ? -27.696 -4.508 5.877 1.00 47.34 215 ASN A O 1
ATOM 1714 N N . LYS A 1 216 ? -26.144 -3.606 7.221 1.00 44.31 216 LYS A N 1
ATOM 1715 C CA . LYS A 1 216 ? -27.012 -3.604 8.405 1.00 44.31 216 LYS A CA 1
ATOM 1716 C C . LYS A 1 216 ? -27.902 -2.365 8.308 1.00 44.31 216 LYS A C 1
ATOM 1718 O O . LYS A 1 216 ? -27.623 -1.321 8.890 1.00 44.31 216 LYS A O 1
ATOM 1723 N N . HIS A 1 217 ? -28.927 -2.463 7.465 1.00 37.69 217 HIS A N 1
ATOM 1724 C CA . HIS A 1 217 ? -30.199 -1.824 7.749 1.00 37.69 217 HIS A CA 1
ATOM 1725 C C . HIS A 1 217 ? -30.879 -2.692 8.803 1.00 37.69 217 HIS A C 1
ATOM 1727 O O . HIS A 1 217 ? -31.687 -3.538 8.452 1.00 37.69 217 HIS A O 1
ATOM 1733 N N . GLU A 1 218 ? -30.451 -2.520 10.054 1.00 33.59 218 GLU A N 1
ATOM 1734 C CA . GLU A 1 218 ? -31.143 -2.886 11.296 1.00 33.59 218 GLU A CA 1
ATOM 1735 C C . GLU A 1 218 ? -30.402 -2.235 12.471 1.00 33.59 218 GLU A C 1
ATOM 1737 O O . GLU A 1 218 ? -29.167 -2.433 12.586 1.00 33.59 218 GLU A O 1
#

Secondary structure (DSSP, 8-state):
--B-HHHHHHHHHHHHHHHHTTTSGGGSHHHHHHHHHHHHHHHHHHHHHHH-TTS----TTSHHHHHHHHHHHHHHHHHHTTS-HHHHHHHHHHHHHHHHHHHHHTTSTTHHHHHHHHHHHHHHHHSS---HHHHHHHHHHHHHHHHHHHTTS-B-HHHHHHHHHHHHHHHHHHHS-HHHHHHHHHHHHHHHHS-TTS-GGGSHHHHHHHHSS-----

pLDDT: mean 80.27, std 13.61, range [33.59, 95.06]